Protein AF-A0A0C2GKE2-F1 (afdb_monomer_lite)

Sequence (231 aa):
MGMRDILQINNSDDYVAVARQAPEGYIGNELALSLSHMLTEYITYCCMDVLSLLIPKLFGVGVKRVDMDPPIFCTPGHEMVGFSVVKPCSDAPSLTLPRNVGFSVGHAGDGIKYFVMQVHYAQPFAGDVKDFSGVTLHMTHKKPQNLAMVLLFVSGESIPPGRNQVQINTTCEYNGDIELHPFAFRTHTHAMGRVVSAFYKHEGQWTKIGVRNPQWPQLFLPLKVIFVQNR

Structure (mmCIF, N/CA/C/O backbone):
data_AF-A0A0C2GKE2-F1
#
_entry.id   AF-A0A0C2GKE2-F1
#
loop_
_atom_site.group_PDB
_atom_site.id
_atom_site.type_symbol
_atom_site.label_atom_id
_atom_site.label_alt_id
_atom_site.label_comp_id
_atom_site.label_asym_id
_atom_site.label_entity_id
_atom_site.label_seq_id
_atom_site.pdbx_PDB_ins_code
_atom_site.Cartn_x
_atom_site.Cartn_y
_atom_site.Cartn_z
_atom_site.occupancy
_atom_site.B_iso_or_equiv
_atom_site.auth_seq_id
_atom_site.auth_comp_id
_atom_site.auth_asym_id
_atom_site.auth_atom_id
_atom_site.pdbx_PDB_model_num
ATOM 1 N N . MET A 1 1 ? 10.724 -3.777 -13.792 1.00 61.50 1 MET A N 1
ATOM 2 C CA . MET A 1 1 ? 11.622 -3.145 -12.800 1.00 61.50 1 MET A CA 1
ATOM 3 C C . MET A 1 1 ? 12.296 -4.243 -11.995 1.00 61.50 1 MET A C 1
ATOM 5 O O . MET A 1 1 ? 11.639 -5.227 -11.710 1.00 61.50 1 MET A O 1
ATOM 9 N N . GLY A 1 2 ? 13.584 -4.144 -11.672 1.00 57.91 2 GLY A N 1
ATOM 10 C CA . GLY A 1 2 ? 14.265 -5.223 -10.950 1.00 57.91 2 GLY A CA 1
ATOM 11 C C . GLY A 1 2 ? 15.520 -4.754 -10.232 1.00 57.91 2 GLY A C 1
ATOM 12 O O . GLY A 1 2 ? 16.089 -3.722 -10.604 1.00 57.91 2 GLY A O 1
ATOM 13 N N . MET A 1 3 ? 15.925 -5.523 -9.225 1.00 62.53 3 MET A N 1
ATOM 14 C CA . MET A 1 3 ? 17.240 -5.461 -8.605 1.00 62.53 3 MET A CA 1
ATOM 15 C C . MET A 1 3 ? 18.253 -5.844 -9.687 1.00 62.53 3 MET A C 1
ATOM 17 O O . MET A 1 3 ? 18.179 -6.928 -10.262 1.00 62.53 3 MET A O 1
ATOM 21 N N . ARG A 1 4 ? 19.148 -4.927 -10.050 1.00 60.31 4 ARG A N 1
ATOM 22 C CA . ARG A 1 4 ? 20.298 -5.247 -10.899 1.00 60.31 4 ARG A CA 1
ATOM 23 C C . ARG A 1 4 ? 21.535 -5.080 -10.042 1.00 60.31 4 ARG A C 1
ATOM 25 O O . ARG A 1 4 ? 21.728 -4.008 -9.479 1.00 60.31 4 ARG A O 1
ATOM 32 N N . ASP A 1 5 ? 22.319 -6.148 -9.951 1.00 54.25 5 ASP A N 1
ATOM 33 C CA . ASP A 1 5 ? 23.630 -6.157 -9.304 1.00 54.25 5 ASP A CA 1
ATOM 34 C C . ASP A 1 5 ? 23.610 -5.796 -7.808 1.00 54.25 5 ASP A C 1
ATOM 36 O O . ASP A 1 5 ? 24.491 -5.090 -7.320 1.00 54.25 5 ASP A O 1
ATOM 40 N N . ILE A 1 6 ? 22.638 -6.314 -7.042 1.00 58.16 6 ILE A N 1
ATOM 41 C CA . ILE A 1 6 ? 22.806 -6.367 -5.582 1.00 58.16 6 ILE A CA 1
ATOM 42 C C . ILE A 1 6 ? 23.797 -7.475 -5.275 1.00 58.16 6 ILE A C 1
ATOM 44 O O . ILE A 1 6 ? 23.502 -8.656 -5.452 1.00 58.16 6 ILE A O 1
ATOM 48 N N . LEU A 1 7 ? 24.984 -7.053 -4.848 1.00 54.00 7 LEU A N 1
ATOM 49 C CA . LEU A 1 7 ? 26.120 -7.930 -4.590 1.00 54.00 7 LEU A CA 1
ATOM 50 C C . LEU A 1 7 ? 26.188 -8.402 -3.131 1.00 54.00 7 LEU A C 1
ATOM 52 O O . LEU A 1 7 ? 26.930 -9.334 -2.850 1.00 54.00 7 LEU A O 1
ATOM 56 N N . GLN A 1 8 ? 25.457 -7.767 -2.201 1.00 62.25 8 GLN A N 1
ATOM 57 C CA . GLN A 1 8 ? 25.538 -8.127 -0.783 1.00 62.25 8 GLN A CA 1
ATOM 58 C C . GLN A 1 8 ? 24.351 -7.640 0.065 1.00 62.25 8 GLN A C 1
ATOM 60 O O . GLN A 1 8 ? 24.099 -6.432 0.163 1.00 62.25 8 GLN A O 1
ATOM 65 N N . ILE A 1 9 ? 23.714 -8.584 0.762 1.00 67.88 9 ILE A N 1
ATOM 66 C CA . ILE A 1 9 ? 22.857 -8.355 1.931 1.00 67.88 9 ILE A CA 1
ATOM 67 C C . ILE A 1 9 ? 23.580 -8.949 3.139 1.00 67.88 9 ILE A C 1
ATOM 69 O O . ILE A 1 9 ? 23.840 -10.152 3.166 1.00 67.88 9 ILE A O 1
ATOM 73 N N . ASN A 1 10 ? 23.938 -8.103 4.107 1.00 65.38 10 ASN A N 1
ATOM 74 C CA . ASN A 1 10 ? 24.820 -8.491 5.219 1.00 65.38 10 ASN A CA 1
ATOM 75 C C . ASN A 1 10 ? 24.065 -8.756 6.523 1.00 65.38 10 ASN A C 1
ATOM 77 O O . ASN A 1 10 ? 24.609 -9.403 7.413 1.00 65.38 10 ASN A O 1
ATOM 81 N N . ASN A 1 11 ? 22.828 -8.272 6.624 1.00 68.62 11 ASN A N 1
ATOM 82 C CA . ASN A 1 11 ? 22.004 -8.388 7.817 1.00 68.62 11 ASN A CA 1
ATOM 83 C C . ASN A 1 11 ? 20.801 -9.292 7.538 1.00 68.62 11 ASN A C 1
ATOM 85 O O . ASN A 1 11 ? 20.311 -9.371 6.411 1.00 68.62 11 ASN A O 1
ATOM 89 N N . SER A 1 12 ? 20.322 -9.970 8.577 1.00 71.75 12 SER A N 1
ATOM 90 C CA . SER A 1 12 ? 18.954 -10.481 8.588 1.00 71.75 12 SER A CA 1
ATOM 91 C C . SER A 1 12 ? 17.978 -9.311 8.672 1.00 71.75 12 SER A C 1
ATOM 93 O O . SER A 1 12 ? 18.279 -8.339 9.363 1.00 71.75 12 SER A O 1
ATOM 95 N N . ASP A 1 13 ? 16.806 -9.459 8.059 1.00 71.50 13 ASP A N 1
ATOM 96 C CA . ASP A 1 13 ? 15.719 -8.470 8.120 1.00 71.50 13 ASP A CA 1
ATOM 97 C C . ASP A 1 13 ? 16.054 -7.132 7.421 1.00 71.50 13 ASP A C 1
ATOM 99 O O . ASP A 1 13 ? 15.699 -6.057 7.892 1.00 71.50 13 ASP A O 1
ATOM 103 N N . ASP A 1 14 ? 16.768 -7.195 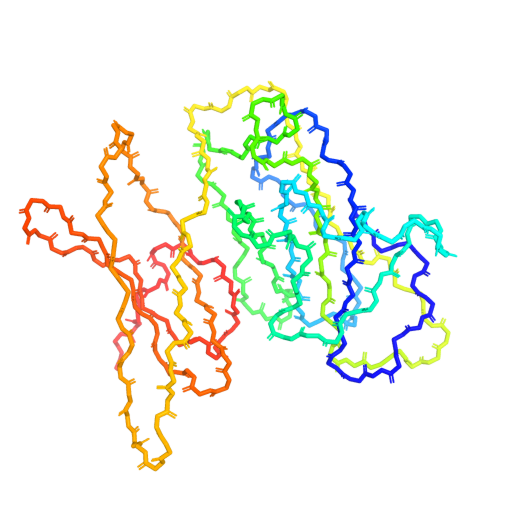6.289 1.00 70.81 14 ASP A N 1
ATOM 104 C CA . ASP A 1 14 ? 17.213 -6.012 5.536 1.00 70.81 14 ASP A CA 1
ATOM 105 C C . ASP A 1 14 ? 16.189 -5.607 4.458 1.00 70.81 14 ASP A C 1
ATOM 107 O O . ASP A 1 14 ? 15.580 -6.454 3.790 1.00 70.81 14 ASP A O 1
ATOM 111 N N . TYR A 1 15 ? 16.036 -4.299 4.248 1.00 71.62 15 TYR A N 1
ATOM 112 C CA . TYR A 1 15 ? 15.124 -3.715 3.267 1.00 71.62 15 TYR A CA 1
ATOM 113 C C . TYR A 1 15 ? 15.896 -2.909 2.236 1.00 71.62 15 TYR A C 1
ATOM 115 O O . TYR A 1 15 ? 16.584 -1.928 2.534 1.00 71.62 15 TYR A O 1
ATOM 123 N N . VAL A 1 16 ? 15.706 -3.276 0.974 1.00 73.50 16 VAL A N 1
ATOM 124 C CA . VAL A 1 16 ? 16.370 -2.610 -0.139 1.00 73.50 16 VAL A CA 1
ATOM 125 C C . VAL A 1 16 ? 15.346 -2.107 -1.128 1.00 73.50 16 VAL A C 1
ATOM 127 O O . VAL A 1 16 ? 14.447 -2.848 -1.524 1.00 73.50 16 VAL A O 1
ATOM 130 N N . ALA A 1 17 ? 15.513 -0.858 -1.565 1.00 72.44 17 ALA A N 1
ATOM 131 C CA . ALA A 1 17 ? 14.660 -0.279 -2.587 1.00 72.44 17 ALA A CA 1
ATOM 132 C C . ALA A 1 17 ? 15.426 0.192 -3.821 1.00 72.44 17 ALA A C 1
ATOM 134 O O . ALA A 1 17 ? 16.553 0.694 -3.759 1.00 72.44 17 ALA A O 1
ATOM 135 N N . VAL A 1 18 ? 14.751 0.084 -4.960 1.00 73.31 18 VAL A N 1
ATOM 136 C CA . VAL A 1 18 ? 15.146 0.700 -6.225 1.00 73.31 18 VAL A CA 1
ATOM 137 C C . VAL A 1 18 ? 14.008 1.577 -6.725 1.00 73.31 18 VAL A C 1
ATOM 139 O O . VAL A 1 18 ? 12.848 1.279 -6.472 1.00 73.31 18 VAL A O 1
ATOM 142 N N . ALA A 1 19 ? 14.324 2.660 -7.431 1.00 73.38 19 ALA A N 1
ATOM 143 C CA . ALA A 1 19 ? 13.336 3.575 -7.997 1.00 73.38 19 ALA A CA 1
ATOM 144 C C . ALA A 1 19 ? 13.508 3.692 -9.518 1.00 73.38 19 ALA A C 1
ATOM 146 O O . ALA A 1 19 ? 14.626 3.628 -10.040 1.00 73.38 19 ALA A O 1
ATOM 147 N N . ARG A 1 20 ? 12.403 3.857 -10.242 1.00 78.31 20 ARG A N 1
ATOM 148 C CA . ARG A 1 20 ? 12.362 4.127 -11.684 1.00 78.31 20 ARG A CA 1
ATOM 149 C C . ARG A 1 20 ? 11.263 5.140 -11.963 1.00 78.31 20 ARG A C 1
ATOM 151 O O . ARG A 1 20 ? 10.201 5.067 -11.361 1.00 78.31 20 ARG A O 1
ATOM 158 N N . GLN A 1 21 ? 11.508 6.060 -12.886 1.00 80.50 21 GLN A N 1
ATOM 159 C CA . GLN A 1 21 ? 10.455 6.949 -13.366 1.00 80.50 21 GLN A CA 1
ATOM 160 C C . GLN A 1 21 ? 9.345 6.119 -14.025 1.00 80.50 21 GLN A C 1
ATOM 162 O O . GLN A 1 21 ? 9.635 5.189 -14.784 1.00 80.50 21 GLN A O 1
ATOM 167 N N . ALA A 1 22 ? 8.094 6.426 -13.693 1.00 80.94 22 ALA A N 1
ATOM 168 C CA . ALA A 1 22 ? 6.930 5.796 -14.291 1.00 80.94 22 ALA A CA 1
ATOM 169 C C . ALA A 1 22 ? 6.737 6.355 -15.711 1.00 80.94 22 ALA A C 1
ATOM 171 O O . ALA A 1 22 ? 6.710 7.578 -15.875 1.00 80.94 22 ALA A O 1
ATOM 172 N N . PRO A 1 23 ? 6.624 5.502 -16.744 1.00 87.81 23 PRO A N 1
ATOM 173 C CA . PRO A 1 23 ? 6.184 5.959 -18.050 1.00 87.81 23 PRO A CA 1
ATOM 174 C C . PRO A 1 23 ? 4.701 6.339 -17.984 1.00 87.81 23 PRO A C 1
ATOM 176 O O . PRO A 1 23 ? 3.966 5.867 -17.117 1.00 87.81 23 PRO A O 1
ATOM 179 N N . GLU A 1 24 ? 4.265 7.174 -18.919 1.00 93.38 24 GLU A N 1
ATOM 180 C CA . GLU A 1 24 ? 2.860 7.552 -19.046 1.00 93.38 24 GLU A CA 1
ATOM 181 C C . GLU A 1 24 ? 1.998 6.342 -19.438 1.00 93.38 24 GLU A C 1
ATOM 183 O O . GLU A 1 24 ? 2.268 5.672 -20.439 1.00 93.38 24 GLU A O 1
ATOM 188 N N . GLY A 1 25 ? 0.953 6.057 -18.663 1.00 91.81 25 GLY A N 1
ATOM 189 C CA . GLY A 1 25 ? -0.022 5.023 -18.991 1.00 91.81 25 GLY A CA 1
ATOM 190 C C . GLY A 1 25 ? -0.826 4.530 -17.794 1.00 91.81 25 GLY A C 1
ATOM 191 O O . GLY A 1 25 ? -0.951 5.201 -16.771 1.00 91.81 25 GLY A O 1
ATOM 192 N N . TYR A 1 26 ? -1.391 3.334 -17.940 1.00 88.56 26 TYR A N 1
ATOM 193 C CA . TYR A 1 26 ? -2.250 2.707 -16.941 1.00 88.56 26 TYR A CA 1
ATOM 194 C C . TYR A 1 26 ? -1.755 1.308 -16.580 1.00 88.56 26 TYR A C 1
ATOM 196 O O . TYR A 1 26 ? -1.455 0.505 -17.467 1.00 88.56 26 TYR A O 1
ATOM 204 N N . ILE A 1 27 ? -1.706 0.998 -15.283 1.00 84.94 27 ILE A N 1
ATOM 205 C CA . ILE A 1 27 ? -1.360 -0.335 -14.763 1.00 84.94 27 ILE A CA 1
ATOM 206 C C . ILE A 1 27 ? -2.641 -1.153 -14.598 1.00 84.94 27 ILE A C 1
ATOM 208 O O . ILE A 1 27 ? -3.552 -0.730 -13.884 1.00 84.94 27 ILE A O 1
ATOM 212 N N . GLY A 1 28 ? -2.701 -2.315 -15.254 1.00 77.94 28 GLY A N 1
ATOM 213 C CA . GLY A 1 28 ? -3.828 -3.252 -15.193 1.00 77.94 28 GLY A CA 1
ATOM 214 C C . GLY A 1 28 ? -3.563 -4.489 -14.324 1.00 77.94 28 GLY A C 1
ATOM 215 O O . GLY A 1 28 ? -2.762 -4.460 -13.397 1.00 77.94 28 GLY A O 1
ATOM 216 N N . ASN A 1 29 ? -4.248 -5.593 -14.645 1.00 66.50 29 ASN A N 1
ATOM 217 C CA . ASN A 1 29 ? -4.246 -6.842 -13.863 1.00 66.50 29 ASN A CA 1
ATOM 218 C C . ASN A 1 29 ? -3.020 -7.735 -14.013 1.00 66.50 29 ASN A C 1
ATOM 220 O O . ASN A 1 29 ? -2.857 -8.680 -13.244 1.00 66.50 29 ASN A O 1
ATOM 224 N N . GLU A 1 30 ? -2.196 -7.496 -15.023 1.00 55.44 30 GLU A N 1
ATOM 225 C CA . GLU A 1 30 ? -1.085 -8.384 -15.324 1.00 55.44 30 GLU A CA 1
ATOM 226 C C . GLU A 1 30 ? 0.165 -7.896 -14.580 1.00 55.44 30 GLU A C 1
ATOM 228 O O . GLU A 1 30 ? 0.814 -6.916 -14.952 1.00 55.44 30 GLU A O 1
ATOM 233 N N . LEU A 1 31 ? 0.477 -8.582 -13.481 1.00 56.16 31 LEU A N 1
ATOM 234 C CA . LEU A 1 31 ? 1.735 -8.451 -12.758 1.00 56.16 31 LEU A CA 1
ATOM 235 C C . LEU A 1 31 ? 2.510 -9.758 -12.924 1.00 56.16 31 LEU A C 1
ATOM 237 O O . LEU A 1 31 ? 2.076 -10.800 -12.435 1.00 56.16 31 LEU A O 1
ATOM 241 N N . ALA A 1 32 ? 3.658 -9.714 -13.595 1.00 48.62 32 ALA A N 1
ATOM 242 C CA . ALA A 1 32 ? 4.559 -10.857 -13.676 1.00 48.62 32 ALA A CA 1
ATOM 243 C C . ALA A 1 32 ? 5.716 -10.665 -12.689 1.00 48.62 32 ALA A C 1
ATOM 245 O O . ALA A 1 32 ? 6.385 -9.632 -12.680 1.00 48.62 32 ALA A O 1
ATOM 246 N N . LEU A 1 33 ? 5.950 -11.662 -11.838 1.00 54.44 33 LEU A N 1
ATOM 247 C CA . LEU A 1 33 ? 6.984 -11.627 -10.806 1.00 54.44 33 LEU A CA 1
ATOM 248 C C . LEU A 1 33 ? 8.152 -12.516 -11.218 1.00 54.44 33 LEU A C 1
ATOM 250 O O . LEU A 1 33 ? 7.954 -13.665 -11.607 1.00 54.44 33 LEU A O 1
ATOM 254 N N . SER A 1 34 ? 9.369 -11.997 -11.085 1.00 49.09 34 SER A N 1
ATOM 255 C CA . SER A 1 34 ? 10.600 -12.779 -11.172 1.00 49.09 34 SER A CA 1
ATOM 256 C C . SER A 1 34 ? 11.222 -12.804 -9.782 1.00 49.09 34 SER A C 1
ATOM 258 O O . SER A 1 34 ? 11.767 -11.798 -9.331 1.00 49.09 34 SER A O 1
ATOM 260 N N . LEU A 1 35 ? 11.091 -13.928 -9.076 1.00 54.09 35 LEU A N 1
ATOM 261 C CA . LEU A 1 35 ? 11.518 -14.059 -7.682 1.00 54.09 35 LEU A CA 1
ATOM 262 C C . LEU A 1 35 ? 12.763 -14.937 -7.575 1.00 54.09 35 LEU A C 1
ATOM 264 O O . LEU A 1 35 ? 12.777 -16.058 -8.085 1.00 54.09 35 LEU A O 1
ATOM 268 N N . SER A 1 36 ? 13.775 -14.469 -6.844 1.00 50.38 36 SER A N 1
ATOM 269 C CA . SER A 1 36 ? 14.838 -15.347 -6.362 1.00 50.38 36 SER A CA 1
ATOM 270 C C . SER A 1 36 ? 14.379 -16.158 -5.144 1.00 50.38 36 SER A C 1
ATOM 272 O O . SER A 1 36 ? 13.364 -15.886 -4.489 1.00 50.38 36 SER A O 1
ATOM 274 N N . HIS A 1 37 ? 15.121 -17.219 -4.830 1.00 50.94 37 HIS A N 1
ATOM 275 C CA . HIS A 1 37 ? 14.737 -18.152 -3.776 1.00 50.94 37 HIS A CA 1
ATOM 276 C C . HIS A 1 37 ? 14.846 -17.562 -2.352 1.00 50.94 37 HIS A C 1
ATOM 278 O O . HIS A 1 37 ? 14.227 -18.117 -1.447 1.00 50.94 37 HIS A O 1
ATOM 284 N N . MET A 1 38 ? 15.514 -16.417 -2.166 1.00 48.12 38 MET A N 1
ATOM 285 C CA . MET A 1 38 ? 15.893 -15.850 -0.857 1.00 48.12 38 MET A CA 1
ATOM 286 C C . MET A 1 38 ? 14.922 -14.795 -0.292 1.00 48.12 38 MET A C 1
ATOM 288 O O . MET A 1 38 ? 15.186 -14.204 0.751 1.00 48.12 38 MET A O 1
ATOM 292 N N . LEU A 1 39 ? 13.810 -14.529 -0.979 1.00 52.09 39 LEU A N 1
ATOM 293 C CA . LEU A 1 39 ? 12.890 -13.447 -0.620 1.00 52.09 39 LEU A CA 1
ATOM 294 C C . LEU A 1 39 ? 11.812 -13.865 0.376 1.00 52.09 39 LEU A C 1
ATOM 296 O O . LEU A 1 39 ? 11.258 -14.957 0.259 1.00 52.09 39 LEU A O 1
ATOM 300 N N . THR A 1 40 ? 11.476 -12.964 1.302 1.00 49.69 40 THR A N 1
ATOM 301 C CA . THR A 1 40 ? 10.415 -13.185 2.304 1.00 49.69 40 THR A CA 1
ATOM 302 C C . THR A 1 40 ? 9.178 -12.351 2.004 1.00 49.69 40 THR A C 1
ATOM 304 O O . THR A 1 40 ? 8.085 -12.908 1.897 1.00 49.69 40 THR A O 1
ATOM 307 N N . GLU A 1 41 ? 9.347 -11.057 1.740 1.00 51.44 41 GLU A N 1
ATOM 308 C CA . GLU A 1 41 ? 8.248 -10.162 1.378 1.00 51.44 41 GLU A CA 1
ATOM 309 C C . GLU A 1 41 ? 8.668 -9.168 0.286 1.00 51.44 41 GLU A C 1
ATOM 311 O O . GLU A 1 41 ? 9.841 -8.816 0.129 1.00 51.44 41 GLU A O 1
ATOM 316 N N . TYR A 1 42 ? 7.691 -8.743 -0.511 1.00 56.91 42 TYR A N 1
ATOM 317 C CA . TYR A 1 42 ? 7.850 -7.731 -1.538 1.00 56.91 42 TYR A CA 1
ATOM 318 C C . TYR A 1 42 ? 6.784 -6.651 -1.387 1.00 56.91 42 TYR A C 1
ATOM 320 O O . TYR A 1 42 ? 5.585 -6.942 -1.300 1.00 56.91 42 TYR A O 1
ATOM 328 N N . ILE A 1 43 ? 7.218 -5.392 -1.443 1.00 53.44 43 ILE A N 1
ATOM 329 C CA . ILE A 1 43 ? 6.319 -4.245 -1.479 1.00 53.44 43 ILE A CA 1
ATOM 330 C C . ILE A 1 43 ? 6.768 -3.322 -2.614 1.00 53.44 43 ILE A C 1
ATOM 332 O O . ILE A 1 43 ? 7.803 -2.663 -2.551 1.00 53.44 43 ILE A O 1
ATOM 336 N N . THR A 1 44 ? 5.976 -3.244 -3.680 1.00 49.97 44 THR A N 1
ATOM 337 C CA . THR A 1 44 ? 6.072 -2.099 -4.598 1.00 49.97 44 THR A CA 1
ATOM 338 C C . THR A 1 44 ? 5.379 -0.936 -3.942 1.00 49.97 44 THR A C 1
ATOM 340 O O . THR A 1 44 ? 4.254 -1.101 -3.491 1.00 49.97 44 THR A O 1
ATOM 343 N N . TYR A 1 45 ? 5.985 0.232 -3.995 1.00 54.84 45 TYR A N 1
ATOM 344 C CA . TYR A 1 45 ? 5.345 1.513 -3.777 1.00 54.84 45 TYR A CA 1
ATOM 345 C C . TYR A 1 45 ? 5.310 2.272 -5.105 1.00 54.84 45 TYR A C 1
ATOM 347 O O . TYR A 1 45 ? 6.216 2.185 -5.932 1.00 54.84 45 TYR A O 1
ATOM 355 N N . CYS A 1 46 ? 4.274 3.059 -5.315 1.00 50.06 46 CYS A N 1
ATOM 356 C CA . CYS A 1 46 ? 4.249 4.100 -6.327 1.00 50.06 46 CYS A CA 1
ATOM 357 C C . CYS A 1 46 ? 4.339 5.431 -5.588 1.00 50.06 46 CYS A C 1
ATOM 359 O O . CYS A 1 46 ? 3.585 5.629 -4.638 1.00 50.06 46 CYS A O 1
ATOM 361 N N . CYS A 1 47 ? 5.260 6.302 -5.993 1.00 50.38 47 CYS A N 1
ATOM 362 C CA . CYS A 1 47 ? 5.493 7.596 -5.359 1.00 50.38 47 CYS A CA 1
ATOM 363 C C . CYS A 1 47 ? 5.243 8.742 -6.348 1.00 50.38 47 CYS A C 1
ATOM 365 O O . CYS A 1 47 ? 5.545 8.627 -7.542 1.00 50.38 47 CYS A O 1
ATOM 367 N N . MET A 1 48 ? 4.793 9.881 -5.821 1.00 43.75 48 MET A N 1
ATOM 368 C CA . MET A 1 48 ? 4.828 11.170 -6.519 1.00 43.75 48 MET A CA 1
ATOM 369 C C . MET A 1 48 ? 6.251 11.665 -6.708 1.00 43.75 48 MET A C 1
ATOM 371 O O . MET A 1 48 ? 6.669 11.920 -7.828 1.00 43.75 48 MET A O 1
ATOM 375 N N . ASP A 1 49 ? 7.011 11.690 -5.617 1.00 39.75 49 ASP A N 1
ATOM 376 C CA . ASP A 1 49 ? 8.412 12.075 -5.586 1.00 39.75 49 ASP A CA 1
ATOM 377 C C . ASP A 1 49 ? 9.170 11.135 -4.652 1.00 39.75 49 ASP A C 1
ATOM 379 O O . ASP A 1 49 ? 8.643 10.664 -3.639 1.00 39.75 49 ASP A O 1
ATOM 383 N N . VAL A 1 50 ? 10.423 10.848 -4.996 1.00 45.91 50 VAL A N 1
ATOM 384 C CA . VAL A 1 50 ? 11.311 10.043 -4.156 1.00 45.91 50 VAL A CA 1
ATOM 385 C C . VAL A 1 50 ? 12.128 11.003 -3.292 1.00 45.91 50 VAL A C 1
ATOM 387 O O . VAL A 1 50 ? 12.863 11.838 -3.823 1.00 45.91 50 VAL A O 1
ATOM 390 N N . LEU A 1 51 ? 12.043 10.867 -1.963 1.00 43.81 51 LEU A N 1
ATOM 391 C CA . LEU A 1 51 ? 12.709 11.742 -0.980 1.00 43.81 51 LEU A CA 1
ATOM 392 C C . LEU A 1 51 ? 14.234 11.855 -1.216 1.00 43.81 51 LEU A C 1
ATOM 394 O O . LEU A 1 51 ? 14.879 12.832 -0.844 1.00 43.81 51 LEU A O 1
ATOM 398 N N . SER A 1 52 ? 14.825 10.876 -1.901 1.00 42.66 52 SER A N 1
ATOM 399 C CA . SER A 1 52 ? 16.259 10.784 -2.164 1.00 42.66 52 SER A CA 1
ATOM 400 C C . SER A 1 52 ? 16.818 11.660 -3.299 1.00 42.66 52 SER A C 1
ATOM 402 O O . SER A 1 52 ? 18.007 11.530 -3.586 1.00 42.66 52 SER A O 1
ATOM 404 N N . LEU A 1 53 ? 16.041 12.553 -3.928 1.00 37.91 53 LEU A N 1
ATOM 405 C CA . LEU A 1 53 ? 16.576 13.551 -4.880 1.00 37.91 53 LEU A CA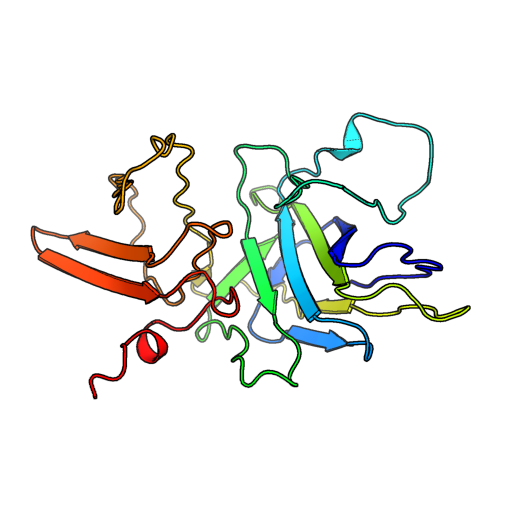 1
ATOM 406 C C . LEU A 1 53 ? 17.251 14.769 -4.204 1.00 37.91 53 LEU A C 1
ATOM 408 O O . LEU A 1 53 ? 17.891 15.561 -4.891 1.00 37.91 53 LEU A O 1
ATOM 412 N N . LEU A 1 54 ? 17.189 14.897 -2.871 1.00 33.09 54 LEU A N 1
ATOM 413 C CA . LEU A 1 54 ? 17.794 16.006 -2.107 1.00 33.09 54 LEU A CA 1
ATOM 414 C C . LEU A 1 54 ? 19.256 15.791 -1.659 1.00 33.09 54 LEU A C 1
ATOM 416 O O . LEU A 1 54 ? 19.827 16.671 -1.020 1.00 33.09 54 LEU A O 1
ATOM 420 N N . ILE A 1 55 ? 19.902 14.676 -2.022 1.00 33.00 55 ILE A N 1
ATOM 421 C CA . ILE A 1 55 ? 21.364 14.518 -1.872 1.00 33.00 55 ILE A CA 1
ATOM 422 C C . ILE A 1 55 ? 21.961 14.167 -3.241 1.00 33.00 55 ILE A C 1
ATOM 424 O O . ILE A 1 55 ? 22.159 12.989 -3.557 1.00 33.00 55 ILE A O 1
ATOM 428 N N . PRO A 1 56 ? 22.221 15.170 -4.098 1.00 32.66 56 PRO A N 1
ATOM 429 C CA . PRO A 1 56 ? 22.987 14.963 -5.310 1.00 32.66 56 PRO A CA 1
ATOM 430 C C . PRO A 1 56 ? 24.448 14.751 -4.906 1.00 32.66 56 PRO A C 1
ATOM 432 O O . PRO A 1 56 ? 24.995 15.528 -4.128 1.00 32.66 56 PRO A O 1
ATOM 435 N N . LYS A 1 57 ? 25.080 13.733 -5.499 1.00 28.05 57 LYS A N 1
ATOM 436 C CA . LYS A 1 57 ? 26.442 13.225 -5.236 1.00 28.05 57 LYS A CA 1
ATOM 437 C C . LYS A 1 57 ? 26.484 12.177 -4.121 1.00 28.05 57 LYS A C 1
ATOM 439 O O . LYS A 1 57 ? 26.706 12.497 -2.964 1.00 28.05 57 LYS A O 1
ATOM 444 N N . LEU A 1 58 ? 26.371 10.904 -4.507 1.00 28.20 58 LEU A N 1
ATOM 445 C CA . LEU A 1 58 ? 27.543 10.030 -4.362 1.00 28.20 58 LEU A CA 1
ATOM 446 C C . LEU A 1 58 ? 27.475 8.730 -5.171 1.00 28.20 58 LEU A C 1
ATOM 448 O O . LEU A 1 58 ? 28.530 8.200 -5.477 1.00 28.20 58 LEU A O 1
ATOM 452 N N . PHE A 1 59 ? 26.311 8.241 -5.602 1.00 30.41 59 PHE A N 1
ATOM 453 C CA . PHE A 1 59 ? 26.258 7.043 -6.448 1.00 30.41 59 PHE A CA 1
ATOM 454 C C . PHE A 1 59 ? 25.125 7.158 -7.466 1.00 30.41 59 PHE A C 1
ATOM 456 O O . PHE A 1 59 ? 24.007 7.542 -7.121 1.00 30.41 59 PHE A O 1
ATOM 463 N N . GLY A 1 60 ? 25.442 6.901 -8.739 1.00 29.80 60 GLY A N 1
ATOM 464 C CA . GLY A 1 60 ? 24.459 6.855 -9.820 1.00 29.80 60 GLY A CA 1
ATOM 465 C C . GLY A 1 60 ? 23.335 5.868 -9.505 1.00 29.80 60 GLY A C 1
ATOM 466 O O . GLY A 1 60 ? 23.540 4.954 -8.718 1.00 29.80 60 GLY A O 1
ATOM 467 N N . VAL A 1 61 ? 22.160 6.098 -10.105 1.00 39.81 61 VAL A N 1
ATOM 468 C CA . VAL A 1 61 ? 20.919 5.294 -10.039 1.00 39.81 61 VAL A CA 1
ATOM 469 C C . VAL A 1 61 ? 21.164 3.864 -9.528 1.00 39.81 61 VAL A C 1
ATOM 471 O O . VAL A 1 61 ? 21.454 2.960 -10.308 1.00 39.81 61 VAL A O 1
ATOM 474 N N . GLY A 1 62 ? 21.086 3.672 -8.211 1.00 38.59 62 GLY A N 1
ATOM 475 C CA . GLY A 1 62 ? 21.623 2.477 -7.569 1.00 38.59 62 GLY A CA 1
ATOM 476 C C . GLY A 1 62 ? 21.104 2.341 -6.145 1.00 38.59 62 GLY A C 1
ATOM 477 O O . GLY A 1 62 ? 21.259 3.251 -5.337 1.00 38.59 62 GLY A O 1
ATOM 478 N N . VAL A 1 63 ? 20.410 1.225 -5.922 1.00 44.62 63 VAL A N 1
ATOM 479 C CA . VAL A 1 63 ? 20.193 0.489 -4.666 1.00 44.62 63 VAL A CA 1
ATOM 480 C C . VAL A 1 63 ? 20.579 1.247 -3.384 1.00 44.62 63 VAL A C 1
ATOM 482 O O . VAL A 1 63 ? 21.762 1.438 -3.106 1.00 44.62 63 VAL A O 1
ATOM 485 N N . LYS A 1 64 ? 19.591 1.608 -2.555 1.00 45.38 64 LYS A N 1
ATOM 486 C CA . LYS A 1 64 ? 19.833 2.127 -1.197 1.00 45.38 64 LYS A CA 1
ATOM 487 C C . LYS A 1 64 ? 19.306 1.155 -0.139 1.00 45.38 64 LYS A C 1
ATOM 489 O O . LYS A 1 64 ? 18.161 0.715 -0.235 1.00 45.38 64 LYS A O 1
ATOM 494 N N . ARG A 1 65 ? 20.145 0.873 0.866 1.00 43.56 65 ARG A N 1
ATOM 495 C CA . ARG A 1 65 ? 19.727 0.339 2.173 1.00 43.56 65 ARG A CA 1
ATOM 496 C C . ARG A 1 65 ? 19.075 1.469 2.960 1.00 43.56 65 ARG A C 1
ATOM 498 O O . ARG A 1 65 ? 19.610 2.581 2.960 1.00 43.56 65 ARG A O 1
ATOM 505 N N . VAL A 1 66 ? 17.935 1.211 3.589 1.00 43.34 66 VAL A N 1
ATOM 506 C CA . VAL A 1 66 ? 17.301 2.172 4.497 1.00 43.34 66 VAL A CA 1
ATOM 507 C C . VAL A 1 66 ? 16.892 1.430 5.761 1.00 43.34 66 VAL A C 1
ATOM 509 O O . VAL A 1 66 ? 15.945 0.652 5.741 1.00 43.34 66 VAL A O 1
ATOM 512 N N . ASP A 1 67 ? 17.606 1.712 6.850 1.00 33.41 67 ASP A N 1
ATOM 513 C CA . ASP A 1 67 ? 17.322 1.205 8.194 1.00 33.41 67 ASP A CA 1
ATOM 514 C C . ASP A 1 67 ? 16.162 2.005 8.825 1.00 33.41 67 ASP A C 1
ATOM 516 O O . ASP A 1 67 ? 16.372 2.861 9.683 1.00 33.41 67 ASP A O 1
ATOM 520 N N . MET A 1 68 ? 14.927 1.800 8.361 1.00 34.62 68 MET A N 1
ATOM 521 C CA . MET A 1 68 ? 13.700 2.278 9.020 1.00 34.62 68 MET A CA 1
ATOM 522 C C . MET A 1 68 ? 12.564 1.290 8.750 1.00 34.62 68 MET A C 1
ATOM 524 O O . MET A 1 68 ? 12.474 0.787 7.642 1.00 34.62 68 MET A O 1
ATOM 528 N N . ASP A 1 69 ? 11.690 1.033 9.724 1.00 39.44 69 ASP A N 1
ATOM 529 C CA . ASP A 1 69 ? 10.507 0.176 9.551 1.00 39.44 69 ASP A CA 1
ATOM 530 C C . ASP A 1 69 ? 9.212 0.994 9.764 1.00 39.44 69 ASP A C 1
ATOM 532 O O . ASP A 1 69 ? 9.008 1.503 10.873 1.00 39.44 69 ASP A O 1
ATOM 536 N N . PRO A 1 70 ? 8.359 1.178 8.733 1.00 47.69 70 PRO A N 1
ATOM 537 C CA . PRO A 1 70 ? 8.655 0.978 7.315 1.00 47.69 70 PRO A CA 1
ATOM 538 C C . PRO A 1 70 ? 9.541 2.124 6.785 1.00 47.69 70 PRO A C 1
ATOM 540 O O . PRO A 1 70 ? 9.367 3.281 7.189 1.00 47.69 70 PRO A O 1
ATOM 543 N N . PRO A 1 71 ? 10.466 1.870 5.844 1.00 50.09 71 PRO A N 1
ATOM 544 C CA . PRO A 1 71 ? 11.343 2.922 5.373 1.00 50.09 71 PRO A CA 1
ATOM 545 C C . PRO A 1 71 ? 10.566 3.893 4.481 1.00 50.09 71 PRO A C 1
ATOM 547 O O . PRO A 1 71 ? 9.849 3.505 3.556 1.00 50.09 71 PRO A O 1
ATOM 550 N N . ILE A 1 72 ? 10.693 5.185 4.777 1.00 50.16 72 ILE A N 1
ATOM 551 C CA . ILE A 1 72 ? 10.019 6.258 4.045 1.00 50.16 72 ILE A CA 1
ATOM 552 C C . ILE A 1 72 ? 10.815 6.540 2.762 1.00 50.16 72 ILE A C 1
ATOM 554 O O . ILE A 1 72 ? 11.818 7.251 2.785 1.00 50.16 72 ILE A O 1
ATOM 558 N N . PHE A 1 73 ? 10.386 5.968 1.632 1.00 55.91 73 PHE A N 1
ATOM 559 C CA . PHE A 1 73 ? 11.015 6.221 0.322 1.00 55.91 73 PHE A CA 1
ATOM 560 C C . PHE A 1 73 ? 10.351 7.359 -0.459 1.00 55.91 73 PHE A C 1
ATOM 562 O O . PHE A 1 73 ? 11.031 8.074 -1.202 1.00 55.91 73 PHE A O 1
ATOM 569 N N . CYS A 1 74 ? 9.039 7.534 -0.293 1.00 52.59 74 CYS A N 1
ATOM 570 C CA . CYS A 1 74 ? 8.299 8.662 -0.854 1.00 52.59 74 CYS A CA 1
ATOM 571 C C . CYS A 1 74 ? 8.313 9.840 0.134 1.00 52.59 74 CYS A C 1
ATOM 573 O O . CYS A 1 74 ? 8.352 9.633 1.346 1.00 52.59 74 CYS A O 1
ATOM 575 N N . THR A 1 75 ? 8.245 11.079 -0.351 1.00 48.16 75 THR A N 1
ATOM 576 C CA . THR A 1 75 ? 8.018 12.247 0.518 1.00 48.16 75 THR A CA 1
ATOM 577 C C . THR A 1 75 ? 6.706 12.095 1.313 1.00 48.16 75 THR A C 1
ATOM 579 O O . THR A 1 75 ? 5.684 11.731 0.724 1.00 48.16 75 THR A O 1
ATOM 582 N N . PRO A 1 76 ? 6.697 12.359 2.638 1.00 43.78 76 PRO A N 1
ATOM 583 C CA . PRO A 1 76 ? 5.475 12.335 3.442 1.00 43.78 76 PRO A CA 1
ATOM 584 C C . PRO A 1 76 ? 4.410 13.288 2.884 1.00 4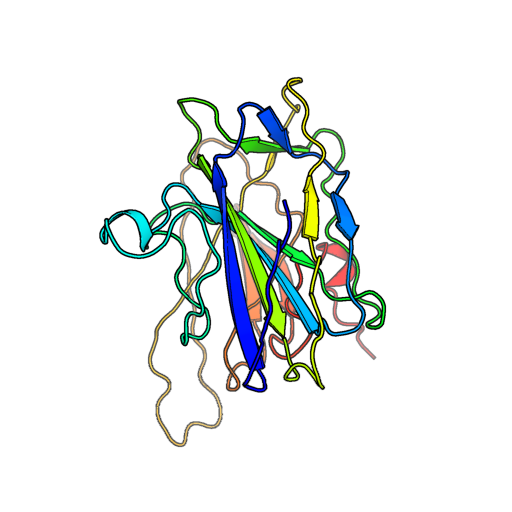3.78 76 PRO A C 1
ATOM 586 O O . PRO A 1 76 ? 4.724 14.429 2.556 1.00 43.78 76 PRO A O 1
ATOM 589 N N . GLY A 1 77 ? 3.155 12.830 2.814 1.00 40.03 77 GLY A N 1
ATOM 590 C CA . GLY A 1 77 ? 2.010 13.635 2.364 1.00 40.03 77 GLY A CA 1
ATOM 591 C C . GLY A 1 77 ? 1.484 13.322 0.960 1.00 40.03 77 GLY A C 1
ATOM 592 O O . GLY A 1 77 ? 0.492 13.925 0.562 1.00 40.03 77 GLY A O 1
ATOM 593 N N . HIS A 1 78 ? 2.089 12.382 0.225 1.00 49.12 78 HIS A N 1
ATOM 594 C CA . HIS A 1 78 ? 1.709 12.083 -1.162 1.00 49.12 78 HIS A CA 1
ATOM 595 C C . HIS A 1 78 ? 1.257 10.632 -1.376 1.00 49.12 78 HIS A C 1
ATOM 597 O O . HIS A 1 78 ? 1.624 9.727 -0.625 1.00 49.12 78 HIS A O 1
ATOM 603 N N . GLU A 1 79 ? 0.424 10.432 -2.402 1.00 44.75 79 GLU A N 1
ATOM 604 C CA . GLU A 1 79 ? -0.239 9.169 -2.738 1.00 44.75 79 GLU A CA 1
ATOM 605 C C . GLU A 1 79 ? 0.755 8.004 -2.839 1.00 44.75 79 GLU A C 1
ATOM 607 O O . GLU A 1 79 ? 1.683 8.017 -3.647 1.00 44.75 79 GLU A O 1
ATOM 612 N N . MET A 1 80 ? 0.535 6.981 -2.010 1.00 49.59 80 MET A N 1
ATOM 613 C CA . MET A 1 80 ? 1.293 5.734 -2.023 1.00 49.59 80 MET A CA 1
ATOM 614 C C . MET A 1 80 ? 0.390 4.613 -2.524 1.00 49.59 80 MET A C 1
ATOM 616 O O . MET A 1 80 ? -0.459 4.113 -1.785 1.00 49.59 80 MET A O 1
ATOM 620 N N . VAL A 1 81 ? 0.583 4.177 -3.769 1.00 49.72 81 VAL A N 1
ATOM 621 C CA . VAL A 1 81 ? -0.029 2.924 -4.237 1.00 49.72 81 VAL A CA 1
ATOM 622 C C . VAL A 1 81 ? 0.951 1.792 -3.990 1.00 49.72 81 VAL A C 1
ATOM 624 O O . VAL A 1 81 ? 1.955 1.657 -4.686 1.00 49.72 81 VAL A O 1
ATOM 627 N N . GLY A 1 82 ? 0.668 1.000 -2.960 1.00 48.25 82 GLY A N 1
ATOM 628 C CA . GLY A 1 82 ? 1.451 -0.179 -2.629 1.00 48.25 82 GLY A CA 1
ATOM 629 C C . GLY A 1 82 ? 0.912 -1.428 -3.330 1.00 48.25 82 GLY A C 1
ATOM 630 O O . GLY A 1 82 ? -0.228 -1.798 -3.071 1.00 48.25 82 GLY A O 1
ATOM 631 N N . PHE A 1 83 ? 1.693 -2.125 -4.155 1.00 51.25 83 PHE A N 1
ATOM 632 C CA . PHE A 1 83 ? 1.396 -3.523 -4.499 1.00 51.25 83 PHE A CA 1
ATOM 633 C C . PHE A 1 83 ? 2.267 -4.416 -3.621 1.00 51.25 83 PHE A C 1
ATOM 635 O O . PHE A 1 83 ? 3.472 -4.516 -3.848 1.00 51.25 83 PHE A O 1
ATOM 642 N N . SER A 1 84 ? 1.668 -5.055 -2.618 1.00 47.72 84 SER A N 1
ATOM 643 C CA . SER A 1 84 ? 2.352 -6.061 -1.802 1.00 47.72 84 SER A CA 1
ATOM 644 C C . SER A 1 84 ? 2.135 -7.440 -2.409 1.00 47.72 84 SER A C 1
ATOM 646 O O . SER A 1 84 ? 0.996 -7.812 -2.704 1.00 47.72 84 SER A O 1
ATOM 648 N N . VAL A 1 85 ? 3.212 -8.203 -2.575 1.00 48.47 85 VAL A N 1
ATOM 649 C CA . VAL A 1 85 ? 3.143 -9.623 -2.925 1.00 48.47 85 VAL A CA 1
ATOM 650 C C . VAL A 1 85 ? 4.051 -10.395 -1.979 1.00 48.47 85 VAL A C 1
ATOM 652 O O . VAL A 1 85 ? 5.163 -9.975 -1.690 1.00 48.47 85 VAL A O 1
ATOM 655 N N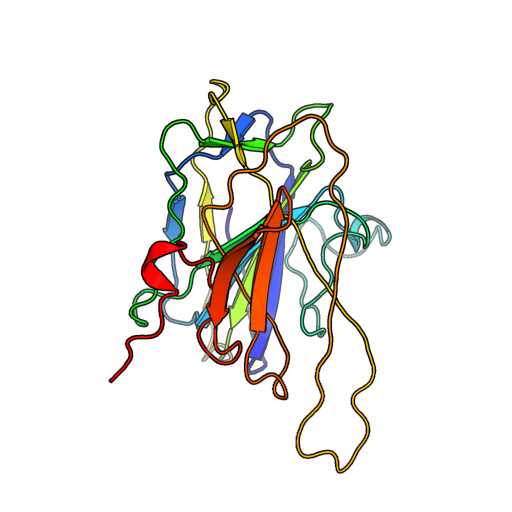 . VAL A 1 86 ? 3.581 -11.532 -1.484 1.00 45.03 86 VAL A N 1
ATOM 656 C CA . VAL A 1 86 ? 4.375 -12.431 -0.645 1.00 45.03 86 VAL A CA 1
ATOM 657 C C . VAL A 1 86 ? 4.682 -13.662 -1.488 1.00 45.03 86 VAL A C 1
ATOM 659 O O . VAL A 1 86 ? 3.882 -14.068 -2.333 1.00 45.03 86 VAL A O 1
ATOM 662 N N . LYS A 1 87 ? 5.883 -14.217 -1.318 1.00 39.41 87 LYS A N 1
ATOM 663 C CA . LYS A 1 87 ? 6.375 -15.361 -2.088 1.00 39.41 87 LYS A CA 1
ATOM 664 C C . LYS A 1 87 ? 5.352 -16.523 -2.085 1.00 39.41 87 LYS A C 1
ATOM 666 O O . LYS A 1 87 ? 4.809 -16.839 -1.024 1.00 39.41 87 LYS A O 1
ATOM 671 N N . PRO A 1 88 ? 5.184 -17.245 -3.211 1.00 32.75 88 PRO A N 1
ATOM 672 C CA . PRO A 1 88 ? 4.256 -18.378 -3.346 1.00 32.75 88 PRO A CA 1
ATOM 673 C C . PRO A 1 88 ? 4.559 -19.621 -2.480 1.00 32.75 88 PRO A C 1
ATOM 675 O O . PRO A 1 88 ? 3.841 -20.606 -2.578 1.00 32.75 88 PRO A O 1
ATOM 678 N N . CYS A 1 89 ? 5.589 -19.609 -1.621 1.00 32.31 89 CYS A N 1
ATOM 679 C CA . CYS A 1 89 ? 5.751 -20.624 -0.561 1.00 32.31 89 CYS A CA 1
ATOM 680 C C . CYS A 1 89 ? 4.925 -20.309 0.703 1.00 32.31 89 CYS A C 1
ATOM 682 O O . CYS A 1 89 ? 4.959 -21.066 1.667 1.00 32.31 89 CYS A O 1
ATOM 684 N N . SER A 1 90 ? 4.198 -19.193 0.695 1.00 45.19 90 SER A N 1
ATOM 685 C CA . SER A 1 90 ? 3.066 -18.929 1.575 1.00 45.19 90 SER A CA 1
ATOM 686 C C . SER A 1 90 ? 1.813 -18.927 0.699 1.00 45.19 90 SER A C 1
ATOM 688 O O . SER A 1 90 ? 1.864 -18.400 -0.411 1.00 45.19 90 SER A O 1
ATOM 690 N N . ASP A 1 91 ? 0.709 -19.513 1.161 1.00 42.31 91 ASP A N 1
ATOM 691 C CA . ASP A 1 91 ? -0.581 -19.603 0.450 1.00 42.31 91 ASP A CA 1
ATOM 692 C C . ASP A 1 91 ? -1.287 -18.235 0.309 1.00 42.31 91 ASP A C 1
ATOM 694 O O . ASP A 1 91 ? -2.469 -18.063 0.617 1.00 42.31 91 ASP A O 1
ATOM 698 N N . ALA A 1 92 ? -0.543 -17.205 -0.081 1.00 43.53 92 ALA A N 1
ATOM 699 C CA . ALA A 1 92 ? -0.941 -15.822 0.024 1.00 43.53 92 ALA A CA 1
ATOM 700 C C . ALA A 1 92 ? -1.414 -15.317 -1.355 1.00 43.53 92 ALA A C 1
ATOM 702 O O . ALA A 1 92 ? -0.631 -15.289 -2.307 1.00 43.53 92 ALA A O 1
ATOM 703 N N . PRO A 1 93 ? -2.700 -14.950 -1.504 1.00 53.94 93 PRO A N 1
ATOM 704 C CA . PRO A 1 93 ? -3.262 -14.592 -2.801 1.00 53.94 93 PRO A CA 1
ATOM 705 C C . PRO A 1 93 ? -2.690 -13.263 -3.310 1.00 53.94 93 PRO A C 1
ATOM 707 O O . PRO A 1 93 ? -2.566 -12.296 -2.558 1.00 53.94 93 PRO A O 1
ATOM 710 N N . SER A 1 94 ? -2.382 -13.197 -4.607 1.00 58.94 94 SER A N 1
ATOM 711 C CA . SER A 1 94 ? -1.972 -11.962 -5.280 1.00 58.94 94 SER A CA 1
ATOM 712 C C . SER A 1 94 ? -3.157 -11.011 -5.472 1.00 58.94 94 SER A C 1
ATOM 714 O O . SER A 1 94 ? -4.256 -11.440 -5.840 1.00 58.94 94 SER A O 1
ATOM 716 N N . LEU A 1 95 ? -2.933 -9.706 -5.296 1.00 67.50 95 LEU A N 1
ATOM 717 C CA . LEU A 1 95 ? -3.937 -8.689 -5.614 1.00 67.50 95 LEU A CA 1
ATOM 718 C C . LEU A 1 95 ? -4.281 -8.740 -7.109 1.00 67.50 95 LEU A C 1
ATOM 720 O O . LEU A 1 95 ? -3.415 -8.559 -7.957 1.00 67.50 95 LEU A O 1
ATOM 724 N N . THR A 1 96 ? -5.559 -8.954 -7.418 1.00 74.69 96 THR A N 1
ATOM 725 C CA . THR A 1 96 ? -6.105 -8.864 -8.779 1.00 74.69 96 THR A CA 1
ATOM 726 C C . THR A 1 96 ? -7.066 -7.684 -8.820 1.00 74.69 96 THR A C 1
ATOM 728 O O . THR A 1 96 ? -8.000 -7.642 -8.013 1.00 74.69 96 THR A O 1
ATOM 731 N N . LEU A 1 97 ? -6.857 -6.720 -9.721 1.00 79.19 97 LEU A N 1
ATOM 732 C CA . LEU A 1 97 ? -7.804 -5.613 -9.869 1.00 79.19 97 LEU A CA 1
ATOM 733 C C . LEU A 1 97 ? -9.084 -6.120 -10.561 1.00 79.19 97 LEU A C 1
ATOM 735 O O . LEU A 1 97 ? -9.075 -7.097 -11.322 1.00 79.19 97 LEU A O 1
ATOM 739 N N . PRO A 1 98 ? -10.237 -5.490 -10.305 1.00 86.12 98 PRO A N 1
ATOM 740 C CA . PRO A 1 98 ? -11.444 -5.803 -11.053 1.00 86.12 98 PRO A CA 1
ATOM 741 C C . PRO A 1 98 ? -11.271 -5.518 -12.555 1.00 86.12 98 PRO A C 1
ATOM 743 O O . PRO A 1 98 ? -10.400 -4.758 -12.981 1.00 86.12 98 PRO A O 1
ATOM 746 N N . ARG A 1 99 ? -12.124 -6.122 -13.390 1.00 86.88 99 ARG A N 1
ATOM 747 C CA . ARG A 1 99 ? -12.122 -5.835 -14.834 1.00 86.88 99 ARG A CA 1
ATOM 748 C C . ARG A 1 99 ? -12.338 -4.339 -15.082 1.00 86.88 99 ARG A C 1
ATOM 750 O O . ARG A 1 99 ? -13.183 -3.725 -14.440 1.00 86.88 99 ARG A O 1
ATOM 757 N N . ASN A 1 100 ? -11.605 -3.791 -16.053 1.00 88.38 100 ASN A N 1
ATOM 758 C CA . ASN A 1 100 ? -11.650 -2.378 -16.450 1.00 88.38 100 ASN A CA 1
ATOM 759 C C . ASN A 1 100 ? -11.284 -1.382 -15.333 1.00 88.38 100 ASN A C 1
ATOM 761 O O . ASN A 1 100 ? -11.703 -0.225 -15.396 1.00 88.38 100 ASN A O 1
ATOM 765 N N . VAL A 1 101 ? -10.500 -1.821 -14.345 1.00 88.94 101 VAL A N 1
ATOM 766 C CA . VAL A 1 101 ? -9.902 -0.982 -13.301 1.00 88.94 101 VAL A CA 1
ATOM 767 C C . VAL A 1 101 ? -8.388 -0.917 -13.516 1.00 88.94 101 VAL A C 1
ATOM 769 O O . VAL A 1 101 ? -7.772 -1.931 -13.842 1.00 88.94 101 VAL A O 1
ATOM 772 N N . GLY A 1 102 ? -7.781 0.254 -13.320 1.00 87.94 102 GLY A N 1
ATOM 773 C CA . GLY A 1 102 ? -6.325 0.398 -13.367 1.00 87.94 102 GLY A CA 1
ATOM 774 C C . GLY A 1 102 ? -5.812 1.658 -12.678 1.00 87.94 102 GLY A C 1
ATOM 775 O O . GLY A 1 102 ? -6.579 2.579 -12.409 1.00 87.94 102 GLY A O 1
ATOM 776 N N . PHE A 1 103 ? -4.515 1.704 -12.391 1.00 87.19 103 PHE A N 1
ATOM 777 C CA . PHE A 1 103 ? -3.868 2.885 -11.807 1.00 87.19 103 PHE A CA 1
ATOM 778 C C . PHE A 1 103 ? -3.346 3.807 -12.904 1.00 87.19 103 PHE A C 1
ATOM 780 O O . PHE A 1 103 ? -2.672 3.328 -13.814 1.00 87.19 103 PHE A O 1
ATOM 787 N N . SER A 1 104 ? -3.639 5.106 -12.809 1.00 89.38 104 SER A N 1
ATOM 788 C CA . SER A 1 104 ? -3.079 6.136 -13.695 1.00 89.38 104 SER A CA 1
ATOM 789 C C . SER A 1 104 ? -1.689 6.530 -13.212 1.00 89.38 104 SER A C 1
ATOM 791 O O . SER A 1 104 ? -1.520 6.835 -12.030 1.00 89.38 104 SER A O 1
ATOM 793 N N . VAL A 1 105 ? -0.692 6.470 -14.093 1.00 87.88 105 VAL A N 1
ATOM 794 C CA . VAL A 1 105 ? 0.704 6.752 -13.748 1.00 87.88 105 VAL A CA 1
ATOM 795 C C . VAL A 1 105 ? 1.408 7.539 -14.855 1.00 87.88 105 VAL A C 1
ATOM 797 O O . VAL A 1 105 ? 1.150 7.350 -16.044 1.00 87.88 105 VAL A O 1
ATOM 800 N N . GLY A 1 106 ? 2.337 8.410 -14.466 1.00 84.06 106 GLY A N 1
ATOM 801 C CA . GLY A 1 106 ? 3.240 9.112 -15.378 1.00 84.06 106 GLY A CA 1
ATOM 802 C C . GLY A 1 106 ? 2.630 10.260 -16.196 1.00 84.06 106 GLY A C 1
ATOM 803 O O . GLY A 1 106 ? 3.402 11.064 -16.715 1.00 84.06 106 GLY A O 1
ATOM 804 N N . HIS A 1 107 ? 1.301 10.417 -16.284 1.00 89.56 107 HIS A N 1
ATOM 805 C CA . HIS A 1 107 ? 0.693 11.565 -16.975 1.00 89.56 107 HIS A CA 1
ATOM 806 C C . HIS A 1 107 ? 0.980 12.861 -16.214 1.00 89.56 107 HIS A C 1
ATOM 808 O O . HIS A 1 107 ? 1.205 12.838 -15.005 1.00 89.56 107 HIS A O 1
ATOM 814 N N . ALA A 1 108 ? 0.906 14.021 -16.875 1.00 86.75 108 ALA A N 1
ATOM 815 C CA . ALA A 1 108 ? 1.166 15.322 -16.245 1.00 86.75 108 ALA A CA 1
ATOM 816 C C . ALA A 1 108 ? 0.330 15.560 -14.969 1.00 86.75 108 ALA A C 1
ATOM 818 O O . ALA A 1 108 ? 0.880 16.004 -13.961 1.00 86.75 108 ALA A O 1
ATOM 819 N N . GLY A 1 109 ? -0.952 15.178 -14.990 1.00 84.25 109 GLY A N 1
ATOM 820 C CA . GLY A 1 109 ? -1.884 15.330 -13.867 1.00 84.25 109 GLY A CA 1
ATOM 821 C C . GLY A 1 109 ? -1.837 14.231 -12.800 1.00 84.25 109 GLY A C 1
ATOM 822 O O . GLY A 1 109 ? -2.503 14.375 -11.783 1.00 84.25 109 GLY A O 1
ATOM 823 N N . ASP A 1 110 ? -1.077 13.149 -13.003 1.00 81.62 110 ASP A N 1
ATOM 824 C CA . ASP A 1 110 ? -1.056 12.039 -12.043 1.00 81.62 110 ASP A CA 1
ATOM 825 C C . ASP A 1 110 ? -0.217 12.360 -10.806 1.00 81.62 110 ASP A C 1
ATOM 827 O O . ASP A 1 110 ? 0.880 12.913 -10.922 1.00 81.62 110 ASP A O 1
ATOM 831 N N . GLY A 1 111 ? -0.673 11.898 -9.642 1.00 73.38 111 GLY A N 1
ATOM 832 C CA . GLY A 1 111 ? 0.126 11.877 -8.419 1.00 73.38 111 GLY A CA 1
ATOM 833 C C . GLY A 1 111 ? 1.249 10.837 -8.444 1.00 73.38 111 GLY A C 1
ATOM 834 O O . GLY A 1 111 ? 2.159 10.930 -7.644 1.00 73.38 111 GLY A O 1
ATOM 835 N N . ILE A 1 112 ? 1.256 9.866 -9.363 1.00 77.06 112 ILE A N 1
ATOM 836 C CA . ILE A 1 112 ? 2.291 8.820 -9.431 1.00 77.06 112 ILE A CA 1
ATOM 837 C C . ILE A 1 112 ? 3.287 9.133 -10.553 1.00 77.06 112 ILE A C 1
ATOM 839 O O . ILE A 1 112 ? 2.947 9.012 -11.731 1.00 77.06 112 ILE A O 1
ATOM 843 N N . LYS A 1 113 ? 4.536 9.477 -10.209 1.00 79.38 113 LYS A N 1
ATOM 844 C CA . LYS A 1 113 ? 5.616 9.750 -11.187 1.00 79.38 113 LYS A CA 1
ATOM 845 C C . LYS A 1 113 ? 6.762 8.750 -11.138 1.00 79.38 113 LYS A C 1
ATOM 847 O O . LYS A 1 113 ? 7.535 8.659 -12.090 1.00 79.38 113 LYS A O 1
ATOM 852 N N . TYR A 1 114 ? 6.884 7.996 -10.051 1.00 77.62 114 TYR A N 1
ATOM 853 C CA . TYR A 1 114 ? 7.934 7.007 -9.862 1.00 77.62 114 TYR A CA 1
ATOM 854 C C . TYR A 1 114 ? 7.353 5.690 -9.365 1.00 77.62 114 TYR A C 1
ATOM 856 O O . TYR A 1 114 ? 6.485 5.648 -8.495 1.00 77.62 114 TYR A O 1
ATOM 864 N N . PHE A 1 115 ? 7.904 4.598 -9.875 1.00 75.69 115 PHE A N 1
ATOM 865 C CA . PHE A 1 115 ? 7.817 3.296 -9.243 1.00 75.69 115 PHE A CA 1
ATOM 866 C C . PHE A 1 115 ? 8.981 3.146 -8.282 1.00 75.69 115 PHE A C 1
ATOM 868 O O . PHE A 1 115 ? 10.127 3.433 -8.631 1.00 75.69 115 PHE A O 1
ATOM 875 N N . VAL A 1 116 ? 8.692 2.666 -7.084 1.00 72.19 116 VAL A N 1
ATOM 876 C CA . VAL A 1 116 ? 9.676 2.279 -6.084 1.00 72.19 116 VAL A CA 1
ATOM 877 C C . VAL A 1 116 ? 9.423 0.824 -5.745 1.00 72.19 116 VAL A C 1
ATOM 879 O O . VAL A 1 116 ? 8.332 0.417 -5.380 1.00 72.19 116 VAL A O 1
ATOM 882 N N . MET A 1 117 ? 10.439 0.003 -5.897 1.00 72.44 117 MET A N 1
ATOM 883 C CA . MET A 1 117 ? 10.362 -1.415 -5.627 1.00 72.44 117 MET A CA 1
ATOM 884 C C . MET A 1 117 ? 11.169 -1.691 -4.374 1.00 72.44 117 MET A C 1
ATOM 886 O O . MET A 1 117 ? 12.381 -1.508 -4.421 1.00 72.44 117 MET A O 1
ATOM 890 N N . GLN A 1 118 ? 10.516 -2.122 -3.299 1.00 71.44 118 GLN A N 1
ATOM 891 C CA . GLN A 1 118 ? 11.170 -2.564 -2.077 1.00 71.44 118 GLN A CA 1
ATOM 892 C C . GLN A 1 118 ? 11.134 -4.089 -1.988 1.00 71.44 118 GLN A C 1
ATOM 894 O O . GLN A 1 118 ? 10.127 -4.739 -2.282 1.00 71.44 118 GLN A O 1
ATOM 899 N N . VAL A 1 119 ? 12.250 -4.654 -1.557 1.00 72.38 119 VAL A N 1
ATOM 900 C CA . VAL A 1 119 ? 12.412 -6.077 -1.305 1.00 72.38 119 VAL A CA 1
ATOM 901 C C . VAL A 1 119 ? 12.899 -6.261 0.121 1.00 72.38 119 VAL A C 1
ATOM 903 O O . VAL A 1 119 ? 13.836 -5.584 0.550 1.00 72.38 119 VAL A O 1
ATOM 906 N N . HIS A 1 120 ? 12.253 -7.184 0.824 1.00 72.88 120 HIS A N 1
ATOM 907 C CA . HIS A 1 120 ? 12.618 -7.596 2.167 1.00 72.88 120 HIS A CA 1
ATOM 908 C C . HIS A 1 120 ? 13.384 -8.920 2.132 1.00 72.88 120 HIS A C 1
ATOM 910 O O . HIS A 1 120 ? 12.874 -9.957 1.680 1.00 72.88 120 HIS A O 1
ATOM 916 N N . TYR A 1 121 ? 14.620 -8.878 2.619 1.00 73.31 121 TYR A N 1
ATOM 917 C CA . TYR A 1 121 ? 15.497 -10.031 2.750 1.00 73.31 121 TYR A CA 1
ATOM 918 C C . TYR A 1 121 ? 15.545 -10.465 4.216 1.00 73.31 121 TYR A C 1
ATOM 920 O O . TYR A 1 121 ? 16.233 -9.860 5.035 1.00 73.31 121 TYR A O 1
ATOM 928 N N . ALA A 1 122 ? 14.855 -11.556 4.559 1.00 70.69 122 ALA A N 1
ATOM 929 C CA . ALA A 1 122 ? 14.899 -12.070 5.930 1.00 70.69 122 ALA A CA 1
ATOM 930 C C . ALA A 1 122 ? 16.267 -12.649 6.316 1.00 70.69 122 ALA A C 1
ATOM 932 O O . ALA A 1 122 ? 16.573 -12.744 7.502 1.00 70.69 122 ALA A O 1
ATOM 933 N N . GLN A 1 123 ? 17.079 -13.058 5.338 1.00 73.94 123 GLN A N 1
ATOM 934 C CA . GLN A 1 123 ? 18.374 -13.692 5.569 1.00 73.94 123 GLN A CA 1
ATOM 935 C C . GLN A 1 123 ? 19.476 -13.015 4.746 1.00 73.94 123 GLN A C 1
ATOM 937 O O . GLN A 1 123 ? 19.222 -12.627 3.600 1.00 73.94 123 GLN A O 1
ATOM 942 N N . PRO A 1 124 ? 20.699 -12.916 5.298 1.00 77.06 124 PRO A N 1
ATOM 943 C CA . PRO A 1 124 ? 21.849 -12.423 4.559 1.00 77.06 124 PRO A CA 1
ATOM 944 C C . PRO A 1 124 ? 22.231 -13.380 3.426 1.00 77.06 124 PRO A C 1
ATOM 946 O O . PRO A 1 124 ? 21.880 -14.564 3.426 1.00 77.06 124 PRO A O 1
ATOM 949 N N . PHE A 1 125 ? 22.986 -12.876 2.453 1.00 78.75 125 PHE A N 1
ATOM 950 C CA . PHE A 1 125 ? 23.476 -13.702 1.353 1.00 78.75 125 PHE A CA 1
ATOM 951 C C . PHE A 1 125 ? 24.603 -14.619 1.835 1.00 78.75 125 PHE A C 1
ATOM 953 O O . PHE A 1 125 ? 25.596 -14.170 2.406 1.00 78.75 125 PHE A O 1
ATOM 960 N N . ALA A 1 126 ? 24.456 -15.920 1.584 1.00 75.44 126 ALA A N 1
ATOM 961 C CA . ALA A 1 126 ? 25.490 -16.907 1.866 1.00 75.44 126 ALA A CA 1
ATOM 962 C C . ALA A 1 126 ? 26.437 -17.038 0.658 1.00 75.44 126 ALA A C 1
ATOM 964 O O . ALA A 1 126 ? 26.172 -17.806 -0.267 1.00 75.44 126 ALA A O 1
ATOM 965 N N . GLY A 1 127 ? 27.541 -16.285 0.673 1.00 73.75 127 GLY A N 1
ATOM 966 C CA . GLY A 1 127 ? 28.540 -16.252 -0.404 1.00 73.75 127 GLY A CA 1
ATOM 967 C C . GLY A 1 127 ? 28.255 -15.193 -1.476 1.00 73.75 127 GLY A C 1
ATOM 968 O O . GLY A 1 127 ? 27.454 -14.284 -1.262 1.00 73.75 127 GLY A O 1
ATOM 969 N N . ASP A 1 128 ? 28.909 -15.312 -2.635 1.00 72.12 128 ASP A N 1
ATOM 970 C CA . ASP A 1 128 ? 28.812 -14.352 -3.748 1.00 72.12 128 ASP A CA 1
ATOM 971 C C . ASP A 1 128 ? 27.523 -14.546 -4.565 1.00 72.12 128 ASP A C 1
ATOM 973 O O . ASP A 1 128 ? 27.534 -14.942 -5.735 1.00 72.12 128 ASP A O 1
ATOM 977 N N . VAL A 1 129 ? 26.378 -14.295 -3.931 1.00 71.56 129 VAL A N 1
ATOM 978 C CA . VAL A 1 129 ? 25.061 -14.422 -4.561 1.00 71.56 129 VAL A CA 1
ATOM 979 C C . VAL A 1 129 ? 24.628 -13.086 -5.155 1.00 71.56 129 VAL A C 1
ATOM 981 O O . VAL A 1 129 ? 24.653 -12.053 -4.491 1.00 71.56 129 VAL A O 1
ATOM 984 N N . LYS A 1 130 ? 24.183 -13.115 -6.415 1.00 72.62 130 LYS A N 1
ATOM 985 C CA . LYS A 1 130 ? 23.552 -11.968 -7.076 1.00 72.62 130 LYS A CA 1
ATOM 986 C C . LYS A 1 130 ? 22.045 -12.146 -7.100 1.00 72.62 130 LYS A C 1
ATOM 988 O O . LYS A 1 130 ? 21.550 -13.171 -7.567 1.00 72.62 130 LYS A O 1
ATOM 993 N N . ASP A 1 131 ? 21.325 -11.130 -6.643 1.00 71.69 131 ASP A N 1
ATOM 994 C CA . ASP A 1 131 ? 19.870 -11.101 -6.733 1.00 71.69 131 ASP A CA 1
ATOM 995 C C . ASP A 1 131 ? 19.404 -10.323 -7.969 1.00 71.69 131 ASP A C 1
ATOM 997 O O . ASP A 1 131 ? 19.819 -9.189 -8.211 1.00 71.69 131 ASP A O 1
ATOM 1001 N N . PHE A 1 132 ? 18.515 -10.954 -8.736 1.00 74.88 132 PHE A N 1
ATOM 1002 C CA . PHE A 1 132 ? 17.860 -10.378 -9.914 1.00 74.88 132 PHE A CA 1
ATOM 1003 C C . PHE A 1 132 ? 16.346 -10.277 -9.717 1.00 74.88 132 PHE A C 1
ATOM 1005 O O . PHE A 1 132 ? 15.580 -10.277 -10.685 1.00 74.88 132 PHE A O 1
ATOM 1012 N N . SER A 1 133 ? 15.900 -10.251 -8.458 1.00 73.00 133 SER A N 1
ATOM 1013 C CA . SER A 1 133 ? 14.480 -10.207 -8.154 1.00 73.00 133 SER A CA 1
ATOM 1014 C C . SER A 1 133 ? 13.858 -8.930 -8.687 1.00 73.00 133 SER A C 1
ATOM 1016 O O . SER A 1 133 ? 14.460 -7.854 -8.693 1.00 73.00 133 SER A O 1
ATOM 1018 N N . GLY A 1 134 ? 12.633 -9.038 -9.170 1.00 71.62 134 GLY A N 1
ATOM 1019 C CA . GLY A 1 134 ? 11.983 -7.926 -9.822 1.00 71.62 134 GLY A CA 1
ATOM 1020 C C . GLY A 1 134 ? 10.543 -8.204 -10.178 1.00 71.62 134 GLY A C 1
ATOM 1021 O O . GLY A 1 134 ? 10.032 -9.318 -10.062 1.00 71.62 134 GLY A O 1
ATOM 1022 N N . VAL A 1 135 ? 9.904 -7.143 -10.645 1.00 72.00 135 VAL A N 1
ATOM 1023 C CA . VAL A 1 135 ? 8.499 -7.130 -11.013 1.00 72.00 135 VAL A CA 1
ATOM 1024 C C . VAL A 1 135 ? 8.327 -6.489 -12.372 1.00 72.00 135 VAL A C 1
ATOM 1026 O O . VAL A 1 135 ? 8.836 -5.402 -12.664 1.00 72.00 135 VAL A O 1
ATOM 1029 N N . THR A 1 136 ? 7.590 -7.185 -13.214 1.00 73.56 136 THR A N 1
ATOM 1030 C CA . THR A 1 136 ? 7.162 -6.730 -14.522 1.00 73.56 136 THR A CA 1
ATOM 1031 C C . THR A 1 136 ? 5.725 -6.251 -14.395 1.00 73.56 136 THR A C 1
ATOM 1033 O O . THR A 1 136 ? 4.812 -7.023 -14.109 1.00 73.56 136 THR A O 1
ATOM 1036 N N . LEU A 1 137 ? 5.553 -4.946 -14.588 1.00 74.44 137 LEU A N 1
ATOM 1037 C CA . LEU A 1 137 ? 4.257 -4.287 -14.643 1.00 74.44 137 LEU A CA 1
ATOM 1038 C C . LEU A 1 137 ? 3.802 -4.260 -16.099 1.00 74.44 137 LEU A C 1
ATOM 1040 O O . LEU A 1 137 ? 4.517 -3.728 -16.952 1.00 74.44 137 LEU A O 1
ATOM 1044 N N . HIS A 1 138 ? 2.627 -4.810 -16.381 1.00 77.50 138 HIS A N 1
ATOM 1045 C CA . HIS A 1 138 ? 2.014 -4.686 -17.694 1.00 77.50 138 HIS A CA 1
ATOM 1046 C C . HIS A 1 138 ? 1.216 -3.386 -17.743 1.00 77.50 138 HIS A C 1
ATOM 1048 O O . HIS A 1 138 ? 0.312 -3.150 -16.935 1.00 77.50 138 HIS A O 1
ATOM 1054 N N . MET A 1 139 ? 1.576 -2.533 -18.697 1.00 83.62 139 MET A N 1
ATOM 1055 C CA . MET A 1 139 ? 0.985 -1.211 -18.859 1.00 83.62 139 MET A CA 1
ATOM 1056 C C . MET A 1 139 ? 0.258 -1.098 -20.192 1.00 83.62 139 MET A C 1
ATOM 1058 O O . MET A 1 139 ? 0.628 -1.728 -21.182 1.00 83.62 139 MET A O 1
ATOM 1062 N N . THR A 1 140 ? -0.773 -0.263 -20.219 1.00 87.25 140 THR A N 1
ATOM 1063 C CA . THR A 1 140 ? -1.525 0.075 -21.427 1.00 87.25 140 THR A CA 1
ATOM 1064 C C . THR A 1 140 ? -1.728 1.581 -21.519 1.00 87.25 140 THR A C 1
ATOM 1066 O O . THR A 1 140 ? -1.871 2.255 -20.504 1.00 87.25 140 THR A O 1
ATOM 1069 N N . HIS A 1 141 ? -1.784 2.118 -22.737 1.00 92.69 141 HIS A N 1
ATOM 1070 C CA . HIS A 1 141 ? -2.205 3.504 -22.975 1.00 92.69 141 HIS A CA 1
ATOM 1071 C C . HIS A 1 141 ? -3.731 3.634 -23.098 1.00 92.69 141 HIS A C 1
ATOM 1073 O O . HIS A 1 141 ? -4.268 4.737 -23.176 1.00 92.69 141 HIS A O 1
ATOM 1079 N N . LYS A 1 142 ? -4.463 2.511 -23.114 1.00 92.69 142 LYS A N 1
ATOM 1080 C CA . LYS A 1 142 ? -5.924 2.526 -23.141 1.00 92.69 142 LYS A CA 1
ATOM 1081 C C . LYS A 1 142 ? -6.455 2.856 -21.749 1.00 92.69 142 LYS A C 1
ATOM 1083 O O . LYS A 1 142 ? -6.347 2.037 -20.839 1.00 92.69 142 LYS A O 1
ATOM 1088 N N . LYS A 1 143 ? -7.081 4.026 -21.610 1.00 93.19 143 LYS A N 1
ATOM 1089 C CA . LYS A 1 143 ? -7.709 4.454 -20.355 1.00 93.19 143 LYS A CA 1
ATOM 1090 C C . LYS A 1 143 ? -8.754 3.425 -19.879 1.00 93.19 143 LYS A C 1
ATOM 1092 O O . LYS A 1 143 ? -9.651 3.083 -20.659 1.00 93.19 143 LYS A O 1
ATOM 1097 N N . PRO A 1 144 ? -8.653 2.917 -18.635 1.00 91.06 144 PRO A N 1
ATOM 1098 C CA . PRO A 1 144 ? -9.658 2.028 -18.061 1.00 91.06 144 PRO A CA 1
ATOM 1099 C C . PRO A 1 144 ? -10.960 2.791 -17.781 1.00 91.06 144 PRO A C 1
ATOM 1101 O O . PRO A 1 144 ? -10.981 4.019 -17.732 1.00 91.06 144 PRO A O 1
ATOM 1104 N N . GLN A 1 145 ? -12.059 2.060 -17.585 1.00 93.12 145 GLN A N 1
ATOM 1105 C CA . GLN A 1 145 ? -13.346 2.680 -17.243 1.00 93.12 145 GLN A CA 1
ATOM 1106 C C . GLN A 1 145 ? -13.323 3.283 -15.837 1.00 93.12 145 GLN A C 1
ATOM 1108 O O . GLN A 1 145 ? -13.928 4.324 -15.612 1.00 93.12 145 GLN A O 1
ATOM 1113 N N . ASN A 1 146 ? -12.601 2.639 -14.918 1.00 91.81 146 ASN A N 1
ATOM 1114 C CA . ASN A 1 146 ? -12.480 3.047 -13.527 1.00 91.81 146 ASN A CA 1
ATOM 1115 C C . ASN A 1 146 ? -11.003 3.168 -13.142 1.00 91.81 146 ASN A C 1
ATOM 1117 O O . ASN A 1 146 ? -10.169 2.365 -13.574 1.00 91.81 146 ASN A O 1
ATOM 1121 N N . LEU A 1 147 ? -10.684 4.152 -12.303 1.00 89.88 147 LEU A N 1
ATOM 1122 C CA . LEU A 1 147 ? -9.344 4.325 -11.750 1.00 89.88 147 LEU A CA 1
ATOM 1123 C C . LEU A 1 147 ? -9.260 3.698 -10.359 1.00 89.88 147 LEU A C 1
ATOM 1125 O O . LEU A 1 147 ? -10.178 3.826 -9.552 1.00 89.88 147 LEU A O 1
ATOM 1129 N N . ALA A 1 148 ? -8.157 3.008 -10.089 1.00 87.56 148 ALA A N 1
ATOM 1130 C CA . ALA A 1 148 ? -7.825 2.528 -8.758 1.00 87.56 148 ALA A CA 1
ATOM 1131 C C . ALA A 1 148 ? -7.018 3.582 -7.995 1.00 87.56 148 ALA A C 1
ATOM 1133 O O . ALA A 1 148 ? -6.181 4.279 -8.567 1.00 87.56 148 ALA A O 1
ATOM 1134 N N . MET A 1 149 ? -7.237 3.636 -6.684 1.00 84.81 149 MET A N 1
ATOM 1135 C CA . MET A 1 149 ? -6.449 4.424 -5.742 1.00 84.81 149 MET A CA 1
ATOM 1136 C C . MET A 1 149 ? -6.344 3.686 -4.407 1.00 84.81 149 MET A C 1
ATOM 1138 O O . MET A 1 149 ? -7.091 2.740 -4.147 1.00 84.81 149 MET A O 1
ATOM 1142 N N . VAL A 1 150 ? -5.430 4.133 -3.548 1.00 82.50 150 VAL A N 1
ATOM 1143 C CA . VAL A 1 150 ? -5.314 3.657 -2.167 1.00 82.50 150 VAL A CA 1
ATOM 1144 C C . VAL A 1 150 ? -5.721 4.788 -1.235 1.00 82.50 150 VAL A C 1
ATOM 1146 O O . VAL A 1 150 ? -5.131 5.863 -1.272 1.00 82.50 150 VAL A O 1
ATOM 1149 N N . LEU A 1 151 ? -6.711 4.532 -0.379 1.00 86.00 151 LEU A N 1
ATOM 1150 C CA . LEU A 1 151 ? -7.071 5.435 0.708 1.00 86.00 151 LEU A CA 1
ATOM 1151 C C . LEU A 1 151 ? -6.379 4.963 1.992 1.00 86.00 151 LEU A C 1
ATOM 1153 O O . LEU A 1 151 ? -6.680 3.883 2.505 1.00 86.00 151 LEU A O 1
ATOM 1157 N N . LEU A 1 152 ? -5.422 5.753 2.479 1.00 85.88 152 LEU A N 1
ATOM 1158 C CA . LEU A 1 152 ? -4.598 5.416 3.637 1.00 85.88 152 LEU A CA 1
ATOM 1159 C C . LEU A 1 152 ? -5.161 6.041 4.915 1.00 85.88 152 LEU A C 1
ATOM 1161 O O . LEU A 1 152 ? -5.302 7.256 5.010 1.00 85.88 152 LEU A O 1
ATOM 1165 N N . PHE A 1 153 ? -5.389 5.201 5.922 1.00 87.69 153 PHE A N 1
ATOM 1166 C CA . PHE A 1 153 ? -5.640 5.621 7.297 1.00 87.69 153 PHE A CA 1
ATOM 1167 C C . PHE A 1 153 ? -4.412 5.272 8.131 1.00 87.69 153 PHE A C 1
ATOM 1169 O O . PHE A 1 153 ? -3.990 4.116 8.161 1.00 87.69 153 PHE A O 1
ATOM 1176 N N . VAL A 1 154 ? -3.834 6.271 8.792 1.00 86.31 154 VAL A N 1
ATOM 1177 C CA . VAL A 1 154 ? -2.636 6.123 9.620 1.00 86.31 154 VAL A CA 1
ATOM 1178 C C . VAL A 1 154 ? -2.866 6.779 10.973 1.00 86.31 154 VAL A C 1
ATOM 1180 O O . VAL A 1 154 ? -3.508 7.823 11.065 1.00 86.31 154 VAL A O 1
ATOM 1183 N N . SER A 1 155 ? -2.326 6.165 12.021 1.00 86.31 155 SER A N 1
ATOM 1184 C CA . SER A 1 155 ? -2.265 6.748 13.355 1.00 86.31 155 SER A CA 1
ATOM 1185 C C . SER A 1 155 ? -0.864 6.580 13.929 1.00 86.31 155 SER A C 1
ATOM 1187 O O . SER A 1 155 ? -0.221 5.553 13.717 1.00 86.31 155 SER A O 1
ATOM 1189 N N . GLY A 1 156 ? -0.413 7.603 14.651 1.00 84.69 156 GLY A N 1
ATOM 1190 C CA . GLY A 1 156 ? 0.821 7.606 15.436 1.00 84.69 156 GLY A CA 1
ATOM 1191 C C . GLY A 1 156 ? 0.557 7.787 16.931 1.00 84.69 156 GLY A C 1
ATOM 1192 O O . GLY A 1 156 ? 1.428 8.279 17.641 1.00 84.69 156 GLY A O 1
ATOM 1193 N N . GLU A 1 157 ? -0.655 7.473 17.403 1.00 88.88 157 GLU A N 1
ATOM 1194 C CA . GLU A 1 157 ? -1.011 7.621 18.815 1.00 88.88 157 GLU A CA 1
ATOM 1195 C C . GLU A 1 157 ? -0.137 6.749 19.730 1.00 88.88 157 GLU A C 1
ATOM 1197 O O . GLU A 1 157 ? 0.147 5.582 19.449 1.00 88.88 157 GLU A O 1
ATOM 1202 N N . SER A 1 158 ? 0.271 7.323 20.863 1.00 90.62 158 SER A N 1
ATOM 1203 C CA . SER A 1 158 ? 1.101 6.645 21.856 1.00 90.62 158 SER A CA 1
ATOM 1204 C C . SER A 1 158 ? 0.329 5.554 22.596 1.00 90.62 158 SER A C 1
ATOM 1206 O O . SER A 1 158 ? -0.780 5.774 23.080 1.00 90.62 158 SER A O 1
ATOM 1208 N N . ILE A 1 159 ? 0.965 4.397 22.783 1.00 93.38 159 ILE A N 1
ATOM 1209 C CA . ILE A 1 159 ? 0.441 3.287 23.590 1.00 93.38 159 ILE A CA 1
ATOM 1210 C C . ILE A 1 159 ? 0.999 3.412 25.018 1.00 93.38 159 ILE A C 1
ATOM 1212 O O . ILE A 1 159 ? 2.213 3.286 25.200 1.00 93.38 159 ILE A O 1
ATOM 1216 N N . PRO A 1 160 ? 0.163 3.646 26.051 1.00 94.94 160 PRO A N 1
ATOM 1217 C CA . PRO A 1 160 ? 0.652 3.745 27.423 1.00 94.94 160 PRO A CA 1
ATOM 1218 C C . PRO A 1 160 ? 1.205 2.403 27.940 1.00 94.94 160 PRO A C 1
ATOM 1220 O O . PRO A 1 160 ? 0.596 1.356 27.689 1.00 94.94 160 PRO A O 1
ATOM 1223 N N . PRO A 1 161 ? 2.308 2.408 28.713 1.00 95.62 161 PRO A N 1
ATOM 1224 C CA . PRO A 1 161 ? 2.896 1.186 29.251 1.00 95.62 161 PRO A CA 1
ATOM 1225 C C . PRO A 1 161 ? 1.962 0.497 30.257 1.00 95.62 161 PRO A C 1
ATOM 1227 O O . PRO A 1 161 ? 1.190 1.144 30.965 1.00 95.62 161 PRO A O 1
ATOM 1230 N N . GLY A 1 162 ? 2.039 -0.836 30.328 1.00 94.56 162 GLY A N 1
ATOM 1231 C CA . GLY A 1 162 ? 1.280 -1.647 31.291 1.00 94.56 162 GLY A CA 1
ATOM 1232 C C . GLY A 1 162 ? -0.218 -1.790 30.994 1.00 94.56 162 GLY A C 1
ATOM 1233 O O . GLY A 1 162 ? -0.955 -2.341 31.809 1.00 94.56 162 GLY A O 1
ATOM 1234 N N . ARG A 1 163 ? -0.699 -1.304 29.844 1.00 95.31 163 ARG A N 1
ATOM 1235 C CA . ARG A 1 163 ? -2.088 -1.500 29.414 1.00 95.31 163 ARG A CA 1
ATOM 1236 C C . ARG A 1 163 ? -2.236 -2.826 28.672 1.00 95.31 163 ARG A C 1
ATOM 1238 O O . ARG A 1 163 ? -1.558 -3.064 27.681 1.00 95.31 163 ARG A O 1
ATOM 1245 N N . ASN A 1 164 ? -3.187 -3.649 29.114 1.00 93.19 164 ASN A N 1
ATOM 1246 C CA . ASN A 1 164 ? -3.507 -4.922 28.455 1.00 93.19 164 ASN A CA 1
ATOM 1247 C C . ASN A 1 164 ? -4.192 -4.731 27.090 1.00 93.19 164 ASN A C 1
ATOM 1249 O O . ASN A 1 164 ? -4.121 -5.611 26.236 1.00 93.19 164 ASN A O 1
ATOM 1253 N N . GLN A 1 165 ? -4.868 -3.596 26.887 1.00 94.50 165 GLN A N 1
ATOM 1254 C CA . GLN A 1 165 ? -5.546 -3.254 25.640 1.00 94.50 165 GLN A CA 1
ATOM 1255 C C . GLN A 1 165 ? -5.600 -1.734 25.465 1.00 94.50 165 GLN A C 1
ATOM 1257 O O . GLN A 1 165 ? -5.902 -1.006 26.412 1.00 94.50 165 GLN A O 1
ATOM 1262 N N . VAL A 1 166 ? -5.337 -1.272 24.242 1.00 95.06 166 VAL A N 1
ATOM 1263 C CA . VAL A 1 166 ? -5.490 0.121 23.804 1.00 95.06 166 VAL A CA 1
ATOM 1264 C C . VAL A 1 166 ? -6.194 0.098 22.452 1.00 95.06 166 VAL A C 1
ATOM 1266 O O . VAL A 1 166 ? -5.856 -0.722 21.598 1.00 95.06 166 VAL A O 1
ATOM 1269 N N . GLN A 1 167 ? -7.198 0.955 22.279 1.00 95.06 167 GLN A N 1
ATOM 1270 C CA . GLN A 1 167 ? -7.904 1.130 21.012 1.00 95.06 167 GLN A CA 1
ATOM 1271 C C . GLN A 1 167 ? -7.521 2.483 20.431 1.00 95.06 167 GLN A C 1
ATOM 1273 O O . GLN A 1 167 ? -7.577 3.487 21.135 1.00 95.06 167 GLN A O 1
ATOM 1278 N N . ILE A 1 168 ? -7.136 2.480 19.160 1.00 94.25 168 ILE A N 1
ATOM 1279 C CA . ILE A 1 168 ? -6.762 3.667 18.397 1.00 94.25 168 ILE A CA 1
ATOM 1280 C C . ILE A 1 168 ? -7.746 3.751 17.236 1.00 94.25 168 ILE A C 1
ATOM 1282 O O . ILE A 1 168 ? -7.829 2.819 16.433 1.00 94.25 168 ILE A O 1
ATOM 1286 N N . ASN A 1 169 ? -8.502 4.846 17.166 1.00 93.56 169 ASN A N 1
ATOM 1287 C CA . ASN A 1 169 ? -9.550 5.040 16.168 1.00 93.56 169 ASN A CA 1
ATOM 1288 C C . ASN A 1 169 ? -9.176 6.189 15.232 1.00 93.56 169 ASN A C 1
ATOM 1290 O O . ASN A 1 169 ? -8.818 7.273 15.680 1.00 93.56 169 ASN A O 1
ATOM 1294 N N . THR A 1 170 ? -9.325 5.972 13.928 1.00 92.50 170 THR A N 1
ATOM 1295 C CA . THR A 1 170 ? -9.146 7.013 12.909 1.00 92.50 170 THR A CA 1
ATOM 1296 C C . THR A 1 170 ? -10.428 7.117 12.097 1.00 92.50 170 THR A C 1
ATOM 1298 O O . THR A 1 170 ? -10.990 6.107 11.676 1.00 92.50 170 THR A O 1
ATOM 1301 N N . THR A 1 171 ? -10.937 8.331 11.908 1.00 91.88 171 THR A N 1
ATOM 1302 C CA . THR A 1 171 ? -12.174 8.585 11.159 1.00 91.88 171 THR A CA 1
ATOM 1303 C C . THR A 1 171 ? -11.992 9.826 10.304 1.00 91.88 171 THR A C 1
ATOM 1305 O O . THR A 1 171 ? -11.465 10.832 10.772 1.00 91.88 171 THR A O 1
ATOM 1308 N N . CYS A 1 172 ? -12.440 9.743 9.056 1.00 90.31 172 CYS A N 1
ATOM 1309 C CA . CYS A 1 172 ? -12.457 10.856 8.120 1.00 90.31 172 CYS A CA 1
ATOM 1310 C C . CYS A 1 172 ? -13.805 10.862 7.402 1.00 90.31 172 CYS A C 1
ATOM 1312 O O . CYS A 1 172 ? -14.340 9.798 7.082 1.00 90.31 172 CYS A O 1
ATOM 1314 N N . GLU A 1 173 ? -14.337 12.052 7.153 1.00 91.25 173 GLU A N 1
ATOM 1315 C CA . GLU A 1 173 ? -15.499 12.236 6.290 1.00 91.25 173 GLU A CA 1
ATOM 1316 C C . GLU A 1 173 ? -15.021 12.427 4.849 1.00 91.25 173 GLU A C 1
ATOM 1318 O O . GLU A 1 173 ? -14.077 13.178 4.592 1.00 91.25 173 GLU A O 1
ATOM 1323 N N . TYR A 1 174 ? -15.643 11.712 3.914 1.00 88.75 174 TYR A N 1
ATOM 1324 C CA . TYR A 1 174 ? -15.358 11.851 2.494 1.00 88.75 174 TYR A CA 1
ATOM 1325 C C . TYR A 1 174 ? -16.442 12.715 1.850 1.00 88.75 174 TYR A C 1
ATOM 1327 O O . TYR A 1 174 ? -17.577 12.272 1.705 1.00 88.75 174 TYR A O 1
ATOM 1335 N N . ASN A 1 175 ? -16.064 13.933 1.458 1.00 88.44 175 ASN A N 1
ATOM 1336 C CA . ASN A 1 175 ? -16.950 14.932 0.846 1.00 88.44 175 ASN A CA 1
ATOM 1337 C C . ASN A 1 175 ? -16.722 15.075 -0.669 1.00 88.44 175 ASN A C 1
ATOM 1339 O O . ASN A 1 175 ? -17.019 16.121 -1.239 1.00 88.44 175 ASN A O 1
ATOM 1343 N N . GLY A 1 176 ? -16.105 14.078 -1.307 1.00 85.69 176 GLY A N 1
ATOM 1344 C CA . GLY A 1 176 ? -15.868 14.103 -2.748 1.00 85.69 176 GLY A CA 1
ATOM 1345 C C . GLY A 1 176 ? -17.102 13.676 -3.538 1.00 85.69 176 GLY A C 1
ATOM 1346 O O . GLY A 1 176 ? -17.892 12.856 -3.078 1.00 85.69 176 GLY A O 1
ATOM 1347 N N . ASP A 1 177 ? -17.220 14.184 -4.763 1.00 89.38 177 ASP A N 1
ATOM 1348 C CA . ASP A 1 177 ? -18.339 13.876 -5.666 1.00 89.38 177 ASP A CA 1
ATOM 1349 C C . ASP A 1 177 ? -18.220 12.498 -6.344 1.00 89.38 177 ASP A C 1
ATOM 1351 O O . ASP A 1 177 ? -19.107 12.079 -7.088 1.00 89.38 177 ASP A O 1
ATOM 1355 N N . ILE A 1 178 ? -17.101 11.797 -6.138 1.00 88.06 178 ILE A N 1
ATOM 1356 C CA . ILE A 1 178 ? -16.812 10.509 -6.772 1.00 88.06 178 ILE A CA 1
ATOM 1357 C C . ILE A 1 178 ? -17.159 9.385 -5.800 1.00 88.06 178 ILE A C 1
ATOM 1359 O O . ILE A 1 178 ? -16.587 9.285 -4.717 1.00 88.06 178 ILE A O 1
ATOM 1363 N N . GLU A 1 179 ? -18.051 8.488 -6.210 1.00 86.69 179 GLU A N 1
ATOM 1364 C CA . GLU A 1 179 ? -18.350 7.295 -5.423 1.00 86.69 179 GLU A CA 1
ATOM 1365 C C . GLU A 1 179 ? -17.130 6.360 -5.353 1.00 86.69 179 GLU A C 1
ATOM 1367 O O . GLU A 1 179 ? -16.522 6.006 -6.367 1.00 86.69 179 GLU A O 1
ATOM 1372 N N . LEU A 1 180 ? -16.765 5.949 -4.136 1.00 88.50 180 LEU A N 1
ATOM 1373 C CA . LEU A 1 180 ? -15.639 5.052 -3.891 1.00 88.50 180 LEU A CA 1
ATOM 1374 C C . LEU A 1 180 ? -16.130 3.622 -3.657 1.00 88.50 180 LEU A C 1
ATOM 1376 O O . LEU A 1 180 ? -16.875 3.351 -2.716 1.00 88.50 180 LEU A O 1
ATOM 1380 N N . HIS A 1 181 ? -15.626 2.680 -4.453 1.00 89.94 181 HIS A N 1
ATOM 1381 C CA . HIS A 1 181 ? -15.933 1.257 -4.307 1.00 89.94 181 HIS A CA 1
ATOM 1382 C C . HIS A 1 181 ? -14.724 0.493 -3.745 1.00 89.94 181 HIS A C 1
ATOM 1384 O O . HIS A 1 181 ? -13.813 0.138 -4.504 1.00 89.94 181 HIS A O 1
ATOM 1390 N N . PRO A 1 182 ? -14.671 0.207 -2.429 1.00 89.44 182 PRO A N 1
ATOM 1391 C CA . PRO A 1 182 ? -13.584 -0.586 -1.872 1.00 89.44 182 PRO A CA 1
ATOM 1392 C C . PRO A 1 182 ? -13.636 -2.011 -2.439 1.00 89.44 182 PRO A C 1
ATOM 1394 O O . PRO A 1 182 ? -14.685 -2.653 -2.448 1.00 89.44 182 PRO A O 1
ATOM 1397 N N . PHE A 1 183 ? -12.495 -2.529 -2.895 1.00 87.88 183 PHE A N 1
ATOM 1398 C CA . PHE A 1 183 ? -12.391 -3.895 -3.431 1.00 87.88 183 PHE A CA 1
ATOM 1399 C C . PHE A 1 183 ? -11.283 -4.726 -2.773 1.00 87.88 183 PHE A C 1
ATOM 1401 O O . PHE A 1 183 ? -11.344 -5.957 -2.809 1.00 87.88 183 PHE A O 1
ATOM 1408 N N . ALA A 1 184 ? -10.308 -4.074 -2.135 1.00 86.56 184 ALA A N 1
ATOM 1409 C CA . ALA A 1 184 ? -9.239 -4.723 -1.392 1.00 86.56 184 ALA A CA 1
ATOM 1410 C C . ALA A 1 184 ? -8.885 -3.947 -0.117 1.00 86.56 184 ALA A C 1
ATOM 1412 O O . ALA A 1 184 ? -9.101 -2.740 -0.031 1.00 86.56 184 ALA A O 1
ATOM 1413 N N . PHE A 1 185 ? -8.330 -4.648 0.870 1.00 87.31 185 PHE A N 1
ATOM 1414 C CA . PHE A 1 185 ? -7.944 -4.087 2.162 1.00 87.31 185 PHE A CA 1
ATOM 1415 C C . PHE A 1 185 ? -6.622 -4.693 2.636 1.00 87.31 185 PHE A C 1
ATOM 1417 O O . PHE A 1 185 ? -6.419 -5.906 2.549 1.00 87.31 185 PHE A O 1
ATOM 1424 N N . ARG A 1 186 ? -5.731 -3.836 3.139 1.00 85.44 186 ARG A N 1
ATOM 1425 C CA . ARG A 1 186 ? -4.431 -4.190 3.715 1.00 85.44 186 ARG A CA 1
ATOM 1426 C C . ARG A 1 186 ? -4.314 -3.544 5.087 1.00 85.44 186 ARG A C 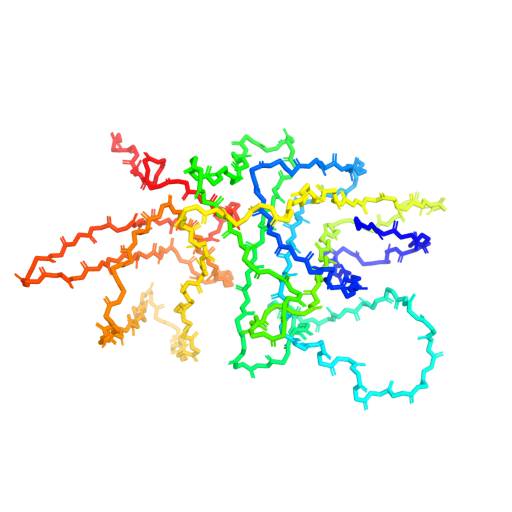1
ATOM 1428 O O . ARG A 1 186 ? -4.710 -2.397 5.272 1.00 85.44 186 ARG A O 1
ATOM 1435 N N . THR A 1 187 ? -3.737 -4.275 6.030 1.00 88.06 187 THR A N 1
ATOM 1436 C CA . THR A 1 187 ? -3.452 -3.793 7.385 1.00 88.06 187 THR A CA 1
ATOM 1437 C C . THR A 1 187 ? -1.955 -3.825 7.631 1.00 88.06 187 THR A C 1
ATOM 1439 O O . THR A 1 187 ? -1.306 -4.788 7.228 1.00 88.06 187 THR A O 1
ATOM 1442 N N . HIS A 1 188 ? -1.432 -2.823 8.329 1.00 86.62 188 HIS A N 1
ATOM 1443 C CA . HIS A 1 188 ? -0.038 -2.757 8.754 1.00 86.62 188 HIS A CA 1
ATOM 1444 C C . HIS A 1 188 ? 0.021 -2.255 10.198 1.00 86.62 188 HIS A C 1
ATOM 1446 O O . HIS A 1 188 ? -0.638 -1.274 10.539 1.00 86.62 188 HIS A O 1
ATOM 1452 N N . THR A 1 189 ? 0.792 -2.942 11.037 1.00 87.44 189 THR A N 1
ATOM 1453 C CA . THR A 1 189 ? 1.171 -2.503 12.386 1.00 87.44 189 THR A CA 1
ATOM 1454 C C . THR A 1 189 ? 2.531 -3.093 12.729 1.00 87.44 189 THR A C 1
ATOM 1456 O O . THR A 1 189 ? 2.867 -4.163 12.226 1.00 87.44 189 THR A O 1
ATOM 1459 N N . HIS A 1 190 ? 3.233 -2.504 13.694 1.00 87.56 190 HIS A N 1
ATOM 1460 C CA . HIS A 1 190 ? 4.378 -3.163 14.329 1.00 87.56 190 HIS A CA 1
ATOM 1461 C C . HIS A 1 190 ? 3.913 -4.301 15.269 1.00 87.56 190 HIS A C 1
ATOM 1463 O O . HIS A 1 190 ? 2.724 -4.632 15.348 1.00 87.56 190 HIS A O 1
ATOM 1469 N N . ALA A 1 191 ? 4.834 -4.886 16.039 1.00 87.88 191 ALA A N 1
ATOM 1470 C CA . ALA A 1 191 ? 4.618 -6.097 16.845 1.00 87.88 191 ALA A CA 1
ATOM 1471 C C . ALA A 1 191 ? 3.468 -6.037 17.883 1.00 87.88 191 ALA A C 1
ATOM 1473 O O . ALA A 1 191 ? 2.964 -7.070 18.335 1.00 87.88 191 ALA A O 1
ATOM 1474 N N . MET A 1 192 ? 3.031 -4.841 18.292 1.00 91.44 192 MET A N 1
ATOM 1475 C CA . MET A 1 192 ? 1.962 -4.679 19.289 1.00 91.44 192 MET A CA 1
ATOM 1476 C C . MET A 1 192 ? 0.543 -4.779 18.709 1.00 91.44 192 MET A C 1
ATOM 1478 O O . MET A 1 192 ? -0.404 -4.981 19.468 1.00 91.44 192 MET A O 1
ATOM 1482 N N . GLY A 1 193 ? 0.363 -4.680 17.388 1.00 93.12 193 GLY A N 1
ATOM 1483 C CA . GLY A 1 193 ? -0.967 -4.766 16.783 1.00 93.12 193 GLY A CA 1
ATOM 1484 C C . GLY A 1 193 ? -1.589 -6.155 16.938 1.00 93.12 193 GLY A C 1
ATOM 1485 O O . GLY A 1 193 ? -0.898 -7.174 16.862 1.00 93.12 193 GLY A O 1
ATOM 1486 N N . ARG A 1 194 ? -2.905 -6.208 17.173 1.00 93.88 194 ARG A N 1
ATOM 1487 C CA . ARG A 1 194 ? -3.655 -7.468 17.356 1.00 93.88 194 ARG A CA 1
ATOM 1488 C C . ARG A 1 194 ? -4.791 -7.628 16.359 1.00 93.88 194 ARG A C 1
ATOM 1490 O O . ARG A 1 194 ? -4.939 -8.691 15.767 1.00 93.88 194 ARG A O 1
ATOM 1497 N N . VAL A 1 195 ? -5.565 -6.570 16.150 1.00 95.00 195 VAL A N 1
ATOM 1498 C CA . VAL A 1 195 ? -6.676 -6.532 15.200 1.00 95.00 195 VAL A CA 1
ATOM 1499 C C . VAL A 1 195 ? -6.745 -5.135 14.607 1.00 95.00 195 VAL A C 1
ATOM 1501 O O . VAL A 1 195 ? -6.677 -4.153 15.341 1.00 95.00 195 VAL A O 1
ATOM 1504 N N . VAL A 1 196 ? -6.909 -5.058 13.290 1.00 94.69 196 VAL A N 1
ATOM 1505 C CA . VAL A 1 196 ? -7.248 -3.825 12.578 1.00 94.69 196 VAL A CA 1
ATOM 1506 C C . VAL A 1 196 ? -8.545 -4.064 11.821 1.00 94.69 196 VAL A C 1
ATOM 1508 O O . VAL A 1 196 ? -8.710 -5.086 11.148 1.00 94.69 196 VAL A O 1
ATOM 1511 N N . SER A 1 197 ? -9.474 -3.122 11.944 1.00 93.88 197 SER A N 1
ATOM 1512 C CA . SER A 1 197 ? -10.794 -3.190 11.332 1.00 93.88 197 SER A CA 1
ATOM 1513 C C . SER A 1 197 ? -11.127 -1.898 10.609 1.00 93.88 197 SER A C 1
ATOM 1515 O O . SER A 1 197 ? -10.900 -0.822 11.154 1.00 93.88 197 SER A O 1
ATOM 1517 N N . ALA A 1 198 ? -11.704 -2.014 9.419 1.00 93.06 198 ALA A N 1
ATOM 1518 C CA . ALA A 1 198 ? -12.158 -0.888 8.622 1.00 93.06 198 ALA A CA 1
ATOM 1519 C C . ALA A 1 198 ? -13.645 -1.026 8.292 1.00 93.06 198 ALA A C 1
ATOM 1521 O O . ALA A 1 198 ? -14.135 -2.106 7.938 1.00 93.06 198 ALA A O 1
ATOM 1522 N N . PHE A 1 199 ? -14.341 0.100 8.381 1.00 92.38 199 PHE A N 1
ATOM 1523 C CA . PHE A 1 199 ? -15.752 0.253 8.066 1.00 92.38 199 PHE A CA 1
ATOM 1524 C C . PHE A 1 199 ? -15.929 1.565 7.308 1.00 92.38 199 PHE A C 1
ATOM 1526 O O . PHE A 1 199 ? -15.182 2.512 7.546 1.00 92.38 199 PHE A O 1
ATOM 1533 N N . TYR A 1 200 ? -16.929 1.633 6.439 1.00 90.12 200 TYR A N 1
ATOM 1534 C CA . TYR A 1 200 ? -17.436 2.908 5.945 1.00 90.12 200 TYR A CA 1
ATOM 1535 C C . TYR A 1 200 ? -18.861 3.110 6.447 1.00 90.12 200 TYR A C 1
ATOM 1537 O O . TYR A 1 200 ? -19.573 2.142 6.729 1.00 90.12 200 TYR A O 1
ATOM 1545 N N . LYS A 1 201 ? -19.260 4.372 6.587 1.00 89.88 201 LYS A N 1
ATOM 1546 C CA . LYS A 1 201 ? -20.605 4.751 7.005 1.00 89.88 201 LYS A CA 1
ATOM 1547 C C . LYS A 1 201 ? -21.257 5.566 5.899 1.00 89.88 201 LYS A C 1
ATOM 1549 O O . LYS A 1 201 ? -20.695 6.576 5.492 1.00 89.88 201 LYS A O 1
ATOM 1554 N N . HIS A 1 202 ? -22.432 5.150 5.447 1.00 86.94 202 HIS A N 1
ATOM 1555 C CA . HIS A 1 202 ? -23.231 5.881 4.467 1.00 86.94 202 HIS A CA 1
ATOM 1556 C C . HIS A 1 202 ? -24.689 5.902 4.932 1.00 86.94 202 HIS A C 1
ATOM 1558 O O . HIS A 1 202 ? -25.194 4.879 5.388 1.00 86.94 202 HIS A O 1
ATOM 1564 N N . GLU A 1 203 ? -25.326 7.077 4.920 1.00 88.06 203 GLU A N 1
ATOM 1565 C CA . GLU A 1 203 ? -26.723 7.266 5.361 1.00 88.06 203 GLU A CA 1
ATOM 1566 C C . GLU A 1 203 ? -27.044 6.634 6.732 1.00 88.06 203 GLU A C 1
ATOM 1568 O O . GLU A 1 203 ? -28.074 5.999 6.951 1.00 88.06 203 GLU A O 1
ATOM 1573 N N . GLY A 1 204 ? -26.121 6.766 7.689 1.00 89.25 204 GLY A N 1
ATOM 1574 C CA . GLY A 1 204 ? -26.294 6.202 9.032 1.00 89.25 204 GLY A CA 1
ATOM 1575 C C . GLY A 1 204 ? -25.932 4.718 9.167 1.00 89.25 204 GLY A C 1
ATOM 1576 O O . GLY A 1 204 ? -25.726 4.267 10.295 1.00 89.25 204 GLY A O 1
ATOM 1577 N N . GLN A 1 205 ? -25.777 3.978 8.066 1.00 91.38 205 GLN A N 1
ATOM 1578 C CA . GLN A 1 205 ? -25.466 2.548 8.069 1.00 91.38 205 GLN A CA 1
ATOM 1579 C C . GLN A 1 205 ? -23.962 2.291 8.004 1.00 91.38 205 GLN A C 1
ATOM 1581 O O . GLN A 1 205 ? -23.253 2.875 7.189 1.00 91.38 205 GLN A O 1
ATOM 1586 N N . TRP A 1 206 ? -23.481 1.395 8.867 1.00 91.19 206 TRP A N 1
ATOM 1587 C CA . TRP A 1 206 ? -22.091 0.949 8.878 1.00 91.19 206 TRP A CA 1
ATOM 1588 C C . TRP A 1 206 ? -21.925 -0.322 8.053 1.00 91.19 206 TRP A C 1
ATOM 1590 O O . TRP A 1 206 ? -22.524 -1.352 8.360 1.00 91.19 206 TRP A O 1
ATOM 1600 N N . THR A 1 207 ? -21.025 -0.275 7.079 1.00 90.38 207 THR A N 1
ATOM 1601 C CA . THR A 1 207 ? -20.657 -1.425 6.258 1.00 90.38 207 THR A CA 1
ATOM 1602 C C . THR A 1 207 ? -19.205 -1.795 6.521 1.00 90.38 207 THR A C 1
ATOM 1604 O O . THR A 1 207 ? -18.291 -0.976 6.405 1.00 90.38 207 THR A O 1
ATOM 1607 N N . LYS A 1 208 ? -18.975 -3.058 6.884 1.00 90.94 208 LYS A N 1
ATOM 1608 C CA . LYS A 1 208 ? -17.634 -3.596 7.127 1.00 90.94 208 LYS A CA 1
ATOM 1609 C C . LYS A 1 208 ? -16.867 -3.737 5.813 1.00 90.94 208 LYS A C 1
ATOM 1611 O O . LYS A 1 208 ? -17.321 -4.426 4.906 1.00 90.94 208 LYS A O 1
ATOM 1616 N N . ILE A 1 209 ? -15.675 -3.148 5.758 1.00 90.75 209 ILE A N 1
ATOM 1617 C CA . ILE A 1 209 ? -14.704 -3.355 4.675 1.00 90.75 209 ILE A CA 1
ATOM 1618 C C . ILE A 1 209 ? -13.875 -4.601 4.994 1.00 90.75 209 ILE A C 1
ATOM 1620 O O . ILE A 1 209 ? -13.769 -5.514 4.180 1.00 90.75 209 ILE A O 1
ATOM 1624 N N . GLY A 1 210 ? -13.319 -4.678 6.206 1.00 89.88 210 GLY A N 1
ATOM 1625 C CA . GLY A 1 210 ? -12.471 -5.799 6.593 1.00 89.88 210 GLY A CA 1
ATOM 1626 C C . GLY A 1 210 ? -12.047 -5.780 8.058 1.00 89.88 210 GLY A C 1
ATOM 1627 O O . GLY A 1 210 ? -12.084 -4.747 8.714 1.00 89.88 210 GLY A O 1
ATOM 1628 N N . VAL A 1 211 ? -11.662 -6.946 8.578 1.00 91.69 211 VAL A N 1
ATOM 1629 C CA . VAL A 1 211 ? -11.046 -7.147 9.897 1.00 91.69 211 VAL A CA 1
ATOM 1630 C C . VAL A 1 211 ? -9.908 -8.145 9.714 1.00 91.69 211 VAL A C 1
ATOM 16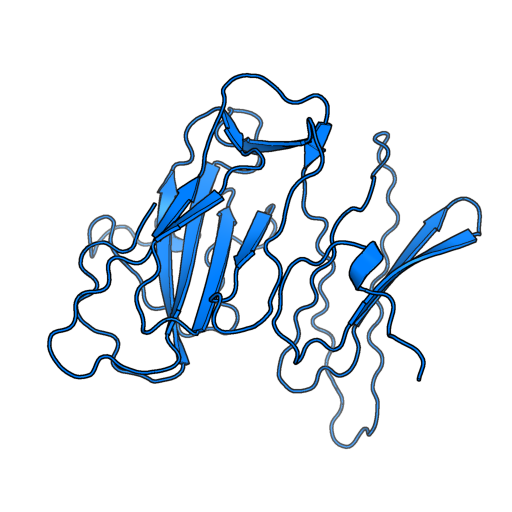32 O O . VAL A 1 211 ? -10.134 -9.220 9.163 1.00 91.69 211 VAL A O 1
ATOM 1635 N N . ARG A 1 212 ? -8.697 -7.818 10.164 1.00 87.62 212 ARG A N 1
ATOM 1636 C CA . ARG A 1 212 ? -7.527 -8.686 9.990 1.00 87.62 212 ARG A CA 1
ATOM 1637 C C . ARG A 1 212 ? -6.582 -8.600 11.184 1.00 87.62 212 ARG A C 1
ATOM 1639 O O . ARG A 1 212 ? -6.466 -7.550 11.816 1.00 87.62 212 ARG A O 1
ATOM 1646 N N . ASN A 1 213 ? -5.901 -9.709 11.474 1.00 90.06 213 ASN A N 1
ATOM 1647 C CA . ASN A 1 213 ? -4.742 -9.708 12.357 1.00 90.06 213 ASN A CA 1
ATOM 1648 C C . ASN A 1 213 ? -3.535 -9.152 11.575 1.00 90.06 213 ASN A C 1
ATOM 1650 O O . ASN A 1 213 ? -3.124 -9.778 10.596 1.00 90.06 213 ASN A O 1
ATOM 1654 N N . PRO A 1 214 ? -2.967 -8.000 11.969 1.00 88.12 214 PRO A N 1
ATOM 1655 C CA . PRO A 1 214 ? -1.890 -7.353 11.223 1.00 88.12 214 PRO A CA 1
ATOM 1656 C C . PRO A 1 214 ? -0.530 -8.066 11.348 1.00 88.12 214 PRO A C 1
ATOM 1658 O O . PRO A 1 214 ? 0.407 -7.688 10.654 1.00 88.12 214 PRO A O 1
ATOM 1661 N N . GLN A 1 215 ? -0.423 -9.095 12.200 1.00 85.88 215 GLN A N 1
ATOM 1662 C CA . GLN A 1 215 ? 0.757 -9.965 12.296 1.00 85.88 215 GLN A CA 1
ATOM 1663 C C . GLN A 1 215 ? 0.751 -11.090 11.244 1.00 85.88 215 GLN A C 1
ATOM 1665 O O . GLN A 1 215 ? 1.729 -11.817 11.103 1.00 85.88 215 GLN A O 1
ATOM 1670 N N . TRP A 1 216 ? -0.355 -11.280 10.518 1.00 85.31 216 TRP A N 1
ATOM 1671 C CA . TRP A 1 216 ? -0.384 -12.141 9.332 1.00 85.31 216 TRP A CA 1
ATOM 1672 C C . TRP A 1 216 ? 0.269 -11.443 8.134 1.00 85.31 216 TRP A C 1
ATOM 1674 O O . TRP A 1 216 ? 0.385 -10.216 8.159 1.00 85.31 216 TRP A O 1
ATOM 1684 N N . PRO A 1 217 ? 0.614 -12.176 7.051 1.00 78.12 217 PRO A N 1
ATOM 1685 C CA . PRO A 1 217 ? 1.186 -11.571 5.850 1.00 78.12 217 PRO A CA 1
ATOM 1686 C C . PRO A 1 217 ? 0.398 -10.335 5.402 1.00 78.12 217 PRO A C 1
ATOM 1688 O O . PRO A 1 217 ? -0.832 -10.390 5.225 1.00 78.12 217 PRO A O 1
ATOM 1691 N N . GLN A 1 218 ? 1.098 -9.209 5.265 1.00 76.81 218 GLN A N 1
ATOM 1692 C CA . GLN A 1 218 ? 0.501 -7.881 5.126 1.00 76.81 218 GLN A CA 1
ATOM 1693 C C . GLN A 1 218 ? 0.184 -7.570 3.663 1.00 76.81 218 GLN A C 1
ATOM 1695 O O . GLN A 1 218 ? 0.729 -6.659 3.046 1.00 76.81 218 GLN A O 1
ATOM 1700 N N . LEU A 1 219 ? -0.742 -8.345 3.107 1.00 75.69 219 LEU A N 1
ATOM 1701 C CA . LEU A 1 219 ? -1.191 -8.241 1.724 1.00 75.69 219 LEU A CA 1
ATOM 1702 C C . LEU A 1 219 ? -2.481 -7.443 1.575 1.00 75.69 219 LEU A C 1
ATOM 1704 O O . LEU A 1 219 ? -3.292 -7.362 2.499 1.00 75.69 219 LEU A O 1
ATOM 1708 N N . PHE A 1 220 ? -2.702 -6.932 0.364 1.00 77.81 220 PHE A N 1
ATOM 1709 C CA . PHE A 1 220 ? -4.032 -6.520 -0.068 1.00 77.81 220 PHE A CA 1
ATOM 1710 C C . PHE A 1 220 ? -4.886 -7.752 -0.334 1.00 77.81 220 PHE A C 1
ATOM 1712 O O . PHE A 1 220 ? -4.624 -8.512 -1.264 1.00 77.81 220 PHE A O 1
ATOM 1719 N N . LEU A 1 221 ? -5.930 -7.928 0.468 1.00 78.50 221 LEU A N 1
ATOM 1720 C CA . LEU A 1 221 ? -6.881 -9.012 0.290 1.00 78.50 221 LEU A CA 1
ATOM 1721 C C . LEU A 1 221 ? -8.209 -8.510 -0.263 1.00 78.50 221 LEU A C 1
ATOM 1723 O O . LEU A 1 221 ? -8.668 -7.442 0.149 1.00 78.50 221 LEU A O 1
ATOM 1727 N N . PRO A 1 222 ? -8.865 -9.287 -1.141 1.00 81.75 222 PRO A N 1
ATOM 1728 C CA . PRO A 1 222 ? -10.198 -8.953 -1.610 1.00 81.75 222 PRO A CA 1
ATOM 1729 C C . PRO A 1 222 ? -11.203 -9.046 -0.457 1.00 81.75 222 PRO A C 1
ATOM 1731 O O . PRO A 1 222 ? -11.100 -9.930 0.397 1.00 81.75 222 PRO A O 1
ATOM 1734 N N . LEU A 1 223 ? -12.226 -8.186 -0.464 1.00 80.50 223 LEU A N 1
ATOM 1735 C CA . LEU A 1 223 ? -13.183 -8.077 0.652 1.00 80.50 223 LEU A CA 1
ATOM 1736 C C . LEU A 1 223 ? -13.859 -9.413 1.018 1.00 80.50 223 LEU A C 1
ATOM 1738 O O . LEU A 1 223 ? -14.105 -9.690 2.188 1.00 80.50 223 LEU A O 1
ATOM 1742 N N . LYS A 1 224 ? -14.083 -10.292 0.030 1.00 67.44 224 LYS A N 1
ATOM 1743 C CA . LYS A 1 224 ? -14.687 -11.625 0.220 1.00 67.44 224 LYS A CA 1
ATOM 1744 C C . LYS A 1 224 ? -13.833 -12.601 1.039 1.00 67.44 224 LYS A C 1
ATOM 1746 O O . LYS A 1 224 ? -14.378 -13.544 1.597 1.00 67.44 224 LYS A O 1
ATOM 1751 N N . VAL A 1 225 ? -12.518 -12.400 1.106 1.00 55.16 225 VAL A N 1
ATOM 1752 C CA . VAL A 1 225 ? -11.578 -13.297 1.810 1.00 55.16 225 VAL A CA 1
ATOM 1753 C C . VAL A 1 225 ? -11.366 -12.858 3.266 1.00 55.16 225 VAL A C 1
ATOM 1755 O O . VAL A 1 225 ? -10.821 -13.599 4.074 1.00 55.16 225 VAL A O 1
ATOM 1758 N N . ILE A 1 226 ? -11.836 -11.663 3.635 1.00 55.44 226 ILE A N 1
ATOM 1759 C CA . ILE A 1 226 ? -11.586 -11.047 4.947 1.00 55.44 226 ILE A CA 1
ATOM 1760 C C . ILE A 1 226 ? -12.698 -11.382 5.972 1.00 55.44 226 ILE A C 1
ATOM 1762 O O . ILE A 1 226 ? -12.692 -10.921 7.118 1.00 55.44 226 ILE A O 1
ATOM 1766 N N . PHE A 1 227 ? -13.654 -12.239 5.605 1.00 42.25 227 PHE A N 1
ATOM 1767 C CA . PHE A 1 227 ? -14.581 -12.817 6.572 1.00 42.25 227 PHE A CA 1
ATOM 1768 C C . PHE A 1 227 ? -13.849 -13.897 7.368 1.00 42.25 227 PHE A C 1
ATOM 1770 O O . PHE A 1 227 ? -13.540 -14.966 6.851 1.00 42.25 227 PHE A O 1
ATOM 1777 N N . VAL A 1 228 ? -13.552 -13.590 8.633 1.00 41.50 228 VAL A N 1
ATOM 1778 C CA . VAL A 1 228 ? -13.125 -14.574 9.631 1.00 41.50 228 VAL A CA 1
ATOM 1779 C C . VAL A 1 228 ? -14.075 -15.768 9.533 1.00 41.50 228 VAL A C 1
ATOM 1781 O O . VAL A 1 228 ? -15.282 -15.610 9.722 1.00 41.50 228 VAL A O 1
ATOM 1784 N N . GLN A 1 229 ? -13.540 -16.943 9.191 1.00 30.64 229 GLN A N 1
ATOM 1785 C CA . GLN A 1 229 ? -14.236 -18.202 9.423 1.00 30.64 229 GLN A CA 1
ATOM 1786 C C . GLN A 1 229 ? -14.555 -18.255 10.916 1.00 30.64 229 GLN A C 1
ATOM 1788 O O . GLN A 1 229 ? -13.665 -18.479 11.732 1.00 30.64 229 GLN A O 1
ATOM 1793 N N . ASN A 1 230 ? -15.819 -18.030 11.266 1.00 28.64 230 ASN A N 1
ATOM 1794 C CA . ASN A 1 230 ? -16.347 -18.507 12.531 1.00 28.64 230 ASN A CA 1
ATOM 1795 C C . ASN A 1 230 ? -16.292 -20.038 12.471 1.00 28.64 230 ASN A C 1
ATOM 1797 O O . ASN A 1 230 ? -17.079 -20.664 11.757 1.00 28.64 230 ASN A O 1
ATOM 1801 N N . ARG A 1 231 ? -15.340 -20.626 13.188 1.00 32.41 231 ARG A N 1
ATOM 1802 C CA . ARG A 1 231 ? -15.555 -21.903 13.858 1.00 32.41 231 ARG A CA 1
ATOM 1803 C C . ARG A 1 231 ? -15.459 -21.658 15.350 1.00 32.41 231 ARG A C 1
ATOM 1805 O O . ARG A 1 231 ? -14.527 -20.924 15.742 1.00 32.41 231 ARG A O 1
#

InterPro domains:
  IPR008977 PHM/PNGase F domain superfamily [SSF49742] (91-143)
  IPR008977 PHM/PNGase F domain superfamily [SSF49742] (145-224)
  IPR014783 Copper type II, ascorbate-dependent monooxygenase, histidine-cluster-2 conserved site [PS00085] (181-193)
  IPR014784 Copper type II, ascorbate-dependent monooxygenase-like, C-terminal [G3DSA:2.60.120.230] (149-229)
  IPR024548 Copper type II ascorbate-dependent monooxygenase, C-terminal [PF03712] (149-224)
  IPR036939 Copper type II, ascorbate-dependent monooxygenase, N-terminal domain superfamily [G3DSA:2.60.120.310] (74-148)

pLDDT: mean 70.83, std 19.81, range [28.05, 95.62]

Secondary structure (DSSP, 8-state):
-B---B----STTEEEEEEEEPPSEEEEEEEEEE--TT-SEEEEEEESSBGGGG--SS-SS--EE--SSS---BPTTS--EEEEEE-TTS--PPP-PPTTEEEEESSTT-S--EEEEEEEESS---SSPPB--EEEEEEESS--SEE-------------TT-S------------SSPP---EE-----TT---EEEEEEETTEEEEEEEE-TTS----EEGGG-S----

Radius of gyration: 18.79 Å; chains: 1; bounding box: 56×38×54 Å

Organism: NCBI:txid51022

Foldseek 3Di:
DWADFPFWDDDAFWKKKAKDWDAFFWFAFDKDWDDDPQFFWKKKKFELDFPPPVDPDDDPRDMDTAPDVVGCGHDPPAFIDIQIDGDVVDVDDGDGDPPLETAGACDPPDRGTMMMIMTTGRDIDDPRDTGTTDMDTDTDRDRGPYYDGDDDDDDPDDDDPPDPDDDDDDDDDDPDPDDDDDFWDWDADPPPFAKDWDWDDDPNDIDTQAMDGNPPRGHTDTSVVRPPPDD